Protein AF-A0AAW6CK75-F1 (afdb_monomer_lite)

Organism: Flavonifractor plautii (NCBI:txid292800)

Secondary structure (DSSP, 8-state):
-----EEETTEEE--GGGGSTTGGG-GGG-SSHHHHHHHHHHTIIIIISS-B-S-TT-SHHHHHHHHHHHHHHHHH-HHHHIIIIIHHHHHHHHHHHH-HHHH-HHHHHTS-HHHHHHHHHHHHHHIIIIIHHHHHHHHHHHHTSHHHHHHHHHHHHTPPPPTT---B-HHHHHHHHT--TGGG---

Sequence (187 aa):
MAGGGYAGDGASLLDEADFTAHNLGDADKGGGAAEVMIHELVHQWWGLGNMFDTADPWSAEGLTCYTTYRIAKELYGEDYAREHYVNQWRAEVEDYYLNFYVRRPEYLEALPEAERLAISNSLSGMRRYSEMPLKILKAEELVGGEAAMDELLHGLFNRELDPMYPYLTYQEFLDACGLTEEDLTLD

Structure (mmCIF, N/CA/C/O backbone):
data_AF-A0AAW6CK75-F1
#
_entry.id   AF-A0AAW6CK75-F1
#
loop_
_atom_site.group_PDB
_atom_site.id
_atom_site.type_symbol
_atom_site.label_atom_id
_atom_site.label_alt_id
_atom_site.label_comp_id
_atom_site.label_asym_id
_atom_site.label_entity_id
_atom_site.label_seq_id
_atom_site.pdbx_PDB_ins_code
_atom_site.Cartn_x
_atom_site.Cartn_y
_atom_site.Cartn_z
_atom_site.occupancy
_atom_site.B_iso_or_equiv
_atom_site.auth_seq_id
_atom_site.auth_comp_id
_atom_site.auth_asym_id
_atom_site.auth_atom_id
_atom_site.pdbx_PDB_model_num
ATOM 1 N N . MET A 1 1 ? 1.176 13.073 16.396 1.00 31.06 1 MET A N 1
ATOM 2 C CA . MET A 1 1 ? 1.466 12.291 15.182 1.00 31.06 1 MET A CA 1
ATOM 3 C C . MET A 1 1 ? 2.952 12.446 14.937 1.00 31.06 1 MET A C 1
ATOM 5 O O . MET A 1 1 ? 3.386 13.578 14.773 1.00 31.06 1 MET A O 1
ATOM 9 N N . ALA A 1 2 ? 3.722 11.372 15.093 1.00 32.53 2 ALA A N 1
ATOM 10 C CA . ALA A 1 2 ? 5.144 11.357 14.766 1.00 32.53 2 ALA A CA 1
ATOM 11 C C . ALA A 1 2 ? 5.237 10.996 13.279 1.00 32.53 2 ALA A C 1
ATOM 13 O O . ALA A 1 2 ? 4.816 9.907 12.906 1.00 32.53 2 ALA A O 1
ATOM 14 N N . GLY A 1 3 ? 5.629 11.954 12.438 1.00 41.12 3 GLY A N 1
ATOM 15 C CA . GLY A 1 3 ? 5.928 11.697 11.029 1.00 41.12 3 GLY A CA 1
ATOM 16 C C . GLY A 1 3 ? 7.374 11.226 10.929 1.00 41.12 3 GLY A C 1
ATOM 17 O O . GLY A 1 3 ? 8.251 11.931 11.421 1.00 41.12 3 GLY A O 1
ATOM 18 N N . GLY A 1 4 ? 7.589 10.040 10.359 1.00 42.16 4 GLY A N 1
ATOM 19 C CA . GLY A 1 4 ? 8.876 9.336 10.279 1.00 42.16 4 GLY A CA 1
ATOM 20 C C . GLY A 1 4 ? 9.829 9.874 9.212 1.00 42.16 4 GLY A C 1
ATOM 21 O O . GLY A 1 4 ? 10.276 9.146 8.339 1.00 42.16 4 GLY A O 1
ATOM 22 N N . GLY A 1 5 ? 10.079 11.184 9.223 1.00 45.16 5 GLY A N 1
ATOM 23 C CA . GLY A 1 5 ? 11.058 11.811 8.334 1.00 45.16 5 GLY A CA 1
ATOM 24 C C . GLY A 1 5 ? 10.507 12.891 7.399 1.00 45.16 5 GLY A C 1
ATOM 25 O O . GLY A 1 5 ? 9.311 13.009 7.131 1.00 45.16 5 GLY A O 1
ATOM 26 N N . TYR A 1 6 ? 11.424 13.738 6.930 1.00 45.06 6 TYR A N 1
ATOM 27 C CA . TYR A 1 6 ? 11.190 14.872 6.030 1.00 45.06 6 TYR A CA 1
ATOM 28 C C . TYR A 1 6 ? 12.312 14.899 4.988 1.00 45.06 6 TYR A C 1
ATOM 30 O O . TYR A 1 6 ? 13.459 14.619 5.312 1.00 45.06 6 TYR A O 1
ATOM 38 N N . ALA A 1 7 ? 12.043 15.274 3.742 1.00 41.12 7 ALA A N 1
ATOM 39 C CA . ALA A 1 7 ? 13.107 15.491 2.761 1.00 41.12 7 ALA A CA 1
ATOM 40 C C . ALA A 1 7 ? 13.006 16.882 2.153 1.00 41.12 7 ALA A C 1
ATOM 42 O O . ALA A 1 7 ? 11.920 17.381 1.866 1.00 41.12 7 ALA A O 1
ATOM 43 N N . GLY A 1 8 ? 14.166 17.500 1.958 1.00 46.78 8 GLY A N 1
ATOM 44 C CA . GLY A 1 8 ? 14.339 18.737 1.203 1.00 46.78 8 GLY A CA 1
ATOM 45 C C . GLY A 1 8 ? 15.601 18.645 0.349 1.00 46.78 8 GLY A C 1
ATOM 46 O O . GLY A 1 8 ? 16.497 17.877 0.687 1.00 46.78 8 GLY A O 1
ATOM 47 N N . ASP A 1 9 ? 15.645 19.392 -0.760 1.00 40.44 9 ASP A N 1
ATOM 48 C CA . ASP A 1 9 ? 16.779 19.598 -1.684 1.00 40.44 9 ASP A CA 1
ATOM 49 C C . ASP A 1 9 ? 17.876 18.510 -1.675 1.00 40.44 9 ASP A C 1
ATOM 51 O O . ASP A 1 9 ? 19.048 18.770 -1.394 1.00 40.44 9 ASP A O 1
ATOM 55 N N . GLY A 1 10 ? 17.500 17.271 -2.010 1.00 40.12 10 GLY A N 1
ATOM 56 C CA . GLY A 1 10 ? 18.449 16.169 -2.204 1.00 40.12 10 GLY A CA 1
ATOM 57 C C . GLY A 1 10 ? 19.001 15.524 -0.926 1.00 40.12 10 GLY A C 1
ATOM 58 O O . GLY A 1 10 ? 20.005 14.816 -1.003 1.00 40.12 10 GLY A O 1
ATOM 59 N N . ALA A 1 11 ? 18.367 15.736 0.229 1.00 38.66 11 ALA A N 1
ATOM 60 C CA . ALA A 1 11 ? 18.687 15.059 1.480 1.00 38.66 11 ALA A CA 1
ATOM 61 C C . ALA A 1 11 ? 17.442 14.393 2.082 1.00 38.66 11 ALA A C 1
ATOM 63 O O . ALA A 1 11 ? 16.447 15.057 2.379 1.00 38.66 11 ALA A O 1
ATOM 64 N N . SER A 1 12 ? 17.528 13.084 2.311 1.00 43.88 12 SER A N 1
ATOM 65 C CA . SER A 1 12 ? 16.578 12.354 3.148 1.00 43.88 12 SER A CA 1
ATOM 66 C C . SER A 1 12 ? 16.919 12.633 4.609 1.00 43.88 12 SER A C 1
ATOM 68 O O . SER A 1 12 ? 18.006 12.273 5.066 1.00 43.88 12 SER A O 1
ATOM 70 N N . LEU A 1 13 ? 16.025 13.298 5.342 1.00 45.38 13 LEU A N 1
ATOM 71 C CA . LEU A 1 13 ? 16.108 13.335 6.797 1.00 45.38 13 LEU A CA 1
ATOM 72 C C . LEU A 1 13 ? 15.262 12.176 7.308 1.00 45.38 13 LEU A C 1
ATOM 74 O O . LEU A 1 13 ? 14.035 12.243 7.314 1.00 45.38 13 LEU A O 1
ATOM 78 N N . LEU A 1 14 ? 15.956 11.114 7.695 1.00 52.53 14 LEU A N 1
ATOM 79 C CA . LEU A 1 14 ? 15.409 10.083 8.565 1.00 52.53 14 LEU A CA 1
ATOM 80 C C . LEU A 1 14 ? 15.347 10.690 9.970 1.00 52.53 14 LEU A C 1
ATOM 82 O O . LEU A 1 14 ? 16.337 11.272 10.432 1.00 52.53 14 LEU A O 1
ATOM 86 N N . ASP A 1 15 ? 14.189 10.624 10.616 1.00 52.50 15 ASP A N 1
ATOM 87 C CA . ASP A 1 15 ? 14.054 11.056 12.002 1.00 52.50 15 ASP A CA 1
ATOM 88 C C . ASP A 1 15 ? 14.803 10.051 12.900 1.00 52.50 15 ASP A C 1
ATOM 90 O O . ASP A 1 15 ? 14.829 8.848 12.646 1.00 52.50 15 ASP A O 1
ATOM 94 N N . GLU A 1 16 ? 15.407 10.519 13.994 1.00 51.00 16 GLU A N 1
ATOM 95 C CA . GLU A 1 16 ? 15.906 9.626 15.048 1.00 51.00 16 GLU A CA 1
ATOM 96 C C . GLU A 1 16 ? 14.777 8.709 15.563 1.00 51.00 16 GLU A C 1
ATOM 98 O O . GLU A 1 16 ? 15.034 7.572 15.966 1.00 51.00 16 GLU A O 1
ATOM 103 N N . ALA A 1 17 ? 13.519 9.165 15.475 1.00 52.00 17 ALA A N 1
ATOM 104 C CA . ALA A 1 17 ? 12.330 8.360 15.732 1.00 52.00 17 ALA A CA 1
ATOM 105 C C . ALA A 1 17 ? 12.270 7.072 14.881 1.00 52.00 17 ALA A C 1
ATOM 107 O O . ALA A 1 17 ? 11.858 6.030 15.399 1.00 52.00 17 ALA A O 1
ATOM 108 N N . ASP A 1 18 ? 12.737 7.092 13.630 1.00 50.91 18 ASP A N 1
ATOM 109 C CA . ASP A 1 18 ? 12.740 5.938 12.710 1.00 50.91 18 ASP A CA 1
ATOM 110 C C . ASP A 1 18 ? 13.751 4.864 13.131 1.00 50.91 18 ASP A C 1
ATOM 112 O O . ASP A 1 18 ? 13.565 3.678 12.871 1.00 50.91 18 ASP A O 1
ATOM 116 N N . PHE A 1 19 ? 14.775 5.259 13.892 1.00 57.06 19 PHE A N 1
ATOM 117 C CA . PHE A 1 19 ? 15.775 4.367 14.484 1.00 57.06 19 PHE A CA 1
ATOM 118 C C . PHE A 1 19 ? 15.453 3.958 15.924 1.00 57.06 19 PHE A C 1
ATOM 120 O O . PHE A 1 19 ? 16.289 3.364 16.616 1.00 57.06 19 PHE A O 1
ATOM 127 N N . THR A 1 20 ? 14.250 4.260 16.416 1.00 56.28 20 THR A N 1
ATOM 128 C CA . THR A 1 20 ? 13.826 3.752 17.720 1.00 56.28 20 THR A CA 1
ATOM 129 C C . THR A 1 20 ? 13.685 2.236 17.668 1.00 56.28 20 THR A C 1
ATOM 131 O O . THR A 1 20 ? 13.273 1.659 16.665 1.00 56.28 20 THR A O 1
ATOM 134 N N . ALA A 1 21 ? 13.959 1.567 18.790 1.00 54.94 21 ALA A N 1
ATOM 135 C CA . ALA A 1 21 ? 13.732 0.126 18.908 1.00 54.94 21 ALA A CA 1
ATOM 136 C C . ALA A 1 21 ? 12.272 -0.281 18.615 1.00 54.94 21 ALA A C 1
ATOM 138 O O . ALA A 1 21 ? 12.021 -1.442 18.316 1.00 54.94 21 ALA A O 1
ATOM 139 N N . HIS A 1 22 ? 11.326 0.664 18.712 1.00 56.12 22 HIS A N 1
ATOM 140 C CA . HIS A 1 22 ? 9.932 0.453 18.343 1.00 56.12 22 HIS A CA 1
ATOM 141 C C . HIS A 1 22 ? 9.750 0.360 16.825 1.00 56.12 22 HIS A C 1
ATOM 143 O O . HIS A 1 22 ? 9.206 -0.637 16.371 1.00 56.12 22 HIS A O 1
ATOM 149 N N . ASN A 1 23 ? 10.246 1.344 16.066 1.00 56.72 23 ASN A N 1
ATOM 150 C CA . ASN A 1 23 ? 10.137 1.348 14.605 1.00 56.72 23 ASN A CA 1
ATOM 151 C C . ASN A 1 23 ? 10.998 0.252 13.963 1.00 56.72 23 ASN A C 1
ATOM 153 O O . ASN A 1 23 ? 10.527 -0.447 13.080 1.00 56.72 23 ASN A O 1
ATOM 157 N N . LEU A 1 24 ? 12.218 0.007 14.457 1.00 59.41 24 LEU A N 1
ATOM 158 C CA . LEU A 1 24 ? 13.093 -1.061 13.941 1.00 59.41 24 LEU A CA 1
ATOM 159 C C . LEU A 1 24 ? 12.581 -2.490 14.209 1.00 59.41 24 LEU A C 1
ATOM 161 O O . LEU A 1 24 ? 13.152 -3.448 13.686 1.00 59.41 24 LEU A O 1
ATOM 165 N N . GLY A 1 25 ? 11.570 -2.637 15.068 1.00 58.09 25 GLY A N 1
ATOM 166 C CA . GLY A 1 25 ? 10.899 -3.902 15.365 1.00 58.09 25 GLY A CA 1
ATOM 167 C C . GLY A 1 25 ? 9.473 -3.982 14.820 1.00 58.09 25 GLY A C 1
ATOM 168 O O . GLY A 1 25 ? 8.763 -4.917 15.188 1.00 58.09 25 GLY A O 1
ATOM 169 N N . ASP A 1 26 ? 9.043 -3.006 14.017 1.00 64.25 26 ASP A N 1
ATOM 170 C CA . ASP A 1 26 ? 7.705 -2.962 13.437 1.00 64.25 26 ASP A CA 1
ATOM 171 C C . ASP A 1 26 ? 7.627 -3.879 12.209 1.00 64.25 26 ASP A C 1
ATOM 173 O O . ASP A 1 26 ? 8.142 -3.552 11.138 1.00 64.25 26 ASP A O 1
ATOM 177 N N . ALA A 1 27 ? 7.007 -5.048 12.388 1.00 63.00 27 ALA A N 1
ATOM 178 C CA . ALA A 1 27 ? 6.849 -6.042 11.330 1.00 63.00 27 ALA A CA 1
ATOM 179 C C . ALA A 1 27 ? 5.943 -5.548 10.191 1.00 63.00 27 ALA A C 1
ATOM 181 O O . ALA A 1 27 ? 6.066 -6.036 9.070 1.00 63.00 27 ALA A O 1
ATOM 182 N N . ASP A 1 28 ? 5.087 -4.553 10.444 1.00 58.81 28 ASP A N 1
ATOM 183 C CA . ASP A 1 28 ? 4.180 -3.991 9.438 1.00 58.81 28 ASP A CA 1
ATOM 184 C C . ASP A 1 28 ? 4.959 -3.170 8.385 1.00 58.81 28 ASP A C 1
ATOM 186 O O . ASP A 1 28 ? 4.482 -2.938 7.273 1.00 58.81 28 ASP A O 1
ATOM 190 N N . LYS A 1 29 ? 6.197 -2.764 8.716 1.00 58.09 29 LYS A N 1
ATOM 191 C CA . LYS A 1 29 ? 7.125 -2.013 7.853 1.00 58.09 29 LYS A CA 1
ATOM 192 C C . LYS A 1 29 ? 8.238 -2.876 7.233 1.00 58.09 29 LYS A C 1
ATOM 194 O O . LYS A 1 29 ? 9.019 -2.376 6.422 1.00 58.09 29 LYS A O 1
ATOM 199 N N . GLY A 1 30 ? 8.334 -4.159 7.594 1.00 58.47 30 GLY A N 1
ATOM 200 C CA . GLY A 1 30 ? 9.299 -5.119 7.045 1.00 58.47 30 GLY A CA 1
ATOM 201 C C . GLY A 1 30 ? 9.765 -6.189 8.040 1.00 58.47 30 GLY A C 1
ATOM 202 O O . GLY A 1 30 ? 9.599 -6.051 9.248 1.00 58.47 30 GLY A O 1
ATOM 203 N N . GLY A 1 31 ? 10.397 -7.258 7.538 1.00 60.84 31 GLY A N 1
ATOM 204 C CA . GLY A 1 31 ? 10.834 -8.419 8.333 1.00 60.84 31 GLY A CA 1
ATOM 205 C C . GLY A 1 31 ? 11.910 -8.136 9.401 1.00 60.84 31 GLY A C 1
ATOM 206 O O . GLY A 1 31 ? 12.143 -8.970 10.284 1.00 60.84 31 GLY A O 1
ATOM 207 N N . GLY A 1 32 ? 12.545 -6.959 9.368 1.00 69.25 32 GLY A N 1
ATOM 208 C CA . GLY A 1 32 ? 13.487 -6.468 10.369 1.00 69.25 32 GLY A CA 1
ATOM 209 C C . GLY A 1 32 ? 13.998 -5.043 10.112 1.00 69.25 32 GLY A C 1
ATOM 210 O O . GLY A 1 32 ? 13.685 -4.402 9.114 1.00 69.25 32 GLY A O 1
ATOM 211 N N . ALA A 1 33 ? 14.860 -4.553 11.009 1.00 72.75 33 ALA A N 1
ATOM 212 C CA . ALA A 1 33 ? 15.393 -3.181 11.032 1.00 72.75 33 ALA A CA 1
ATOM 213 C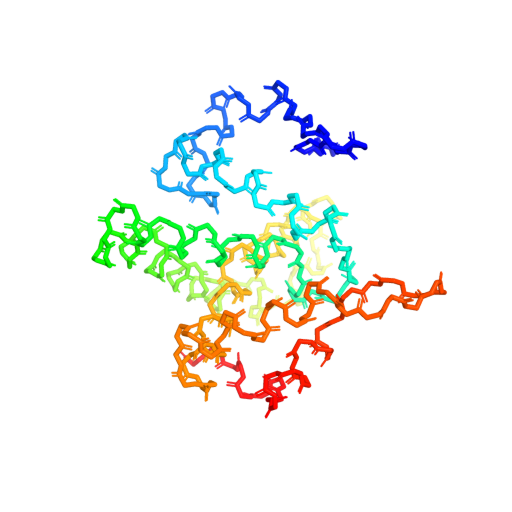 C . ALA A 1 33 ? 15.933 -2.644 9.686 1.00 72.75 33 ALA A C 1
ATOM 215 O O . ALA A 1 33 ? 15.824 -1.452 9.403 1.00 72.75 33 ALA A O 1
ATOM 216 N N . ALA A 1 34 ? 16.543 -3.506 8.865 1.00 75.38 34 ALA A N 1
ATOM 217 C CA . ALA A 1 34 ? 17.064 -3.120 7.553 1.00 75.38 34 ALA A CA 1
ATOM 218 C C . ALA A 1 34 ? 15.944 -2.846 6.536 1.00 75.38 34 ALA A C 1
ATOM 220 O O . ALA A 1 34 ? 16.069 -1.939 5.720 1.00 75.38 34 ALA A O 1
ATOM 221 N N . GLU A 1 35 ? 14.847 -3.595 6.599 1.00 82.75 35 GLU A N 1
ATOM 222 C CA . GLU A 1 35 ? 13.695 -3.423 5.715 1.00 82.75 35 GLU A CA 1
ATOM 223 C C . GLU A 1 35 ? 12.850 -2.219 6.117 1.00 82.75 35 GLU A C 1
ATOM 225 O O . GLU A 1 35 ? 12.403 -1.488 5.241 1.00 82.75 35 GLU A O 1
ATOM 230 N N . VAL A 1 36 ? 12.752 -1.927 7.418 1.00 80.31 36 VAL A N 1
ATOM 231 C CA . VAL A 1 36 ? 12.176 -0.662 7.899 1.00 80.31 36 VAL A CA 1
ATOM 232 C C . VAL A 1 36 ? 12.957 0.526 7.334 1.00 80.31 36 VAL A C 1
ATOM 234 O O . VAL A 1 36 ? 12.370 1.467 6.815 1.00 80.31 36 VAL A O 1
ATOM 237 N N . MET A 1 37 ? 14.294 0.470 7.336 1.00 81.50 37 MET A N 1
ATOM 238 C CA . MET A 1 37 ? 15.109 1.515 6.704 1.00 81.50 37 MET A CA 1
ATOM 239 C C . MET A 1 37 ? 14.850 1.628 5.192 1.00 81.50 37 MET A C 1
ATOM 241 O O . MET A 1 37 ? 14.845 2.737 4.658 1.00 81.50 37 MET A O 1
ATOM 245 N N . ILE A 1 38 ? 14.651 0.504 4.495 1.00 87.38 38 ILE A N 1
ATOM 246 C CA . ILE A 1 38 ? 14.292 0.508 3.069 1.00 87.38 38 ILE A CA 1
ATOM 247 C C . ILE A 1 38 ? 12.929 1.178 2.871 1.00 87.38 38 ILE A C 1
ATOM 249 O O . ILE A 1 38 ? 12.820 2.030 1.994 1.00 87.38 38 ILE A O 1
ATOM 253 N N . HIS A 1 39 ? 11.933 0.862 3.699 1.00 90.38 39 HIS A N 1
ATOM 254 C CA . HIS A 1 39 ? 10.604 1.479 3.666 1.00 90.38 39 HIS A CA 1
ATOM 255 C C . HIS A 1 39 ? 10.683 3.001 3.783 1.00 90.38 39 HIS A C 1
ATOM 257 O O . HIS A 1 39 ? 10.222 3.722 2.898 1.00 90.38 39 HIS A O 1
ATOM 263 N N . GLU A 1 40 ? 11.382 3.507 4.799 1.00 85.12 40 GLU A N 1
ATOM 264 C CA . GLU A 1 40 ? 11.524 4.956 4.984 1.00 85.12 40 GLU A CA 1
ATOM 265 C C . GLU A 1 40 ? 12.334 5.624 3.849 1.00 85.12 40 GLU A C 1
ATOM 267 O O . GLU A 1 40 ? 12.082 6.772 3.468 1.00 85.12 40 GLU A O 1
ATOM 272 N N . LEU A 1 41 ? 13.277 4.904 3.227 1.00 87.12 41 LEU A N 1
ATOM 273 C CA . LEU A 1 41 ? 13.989 5.386 2.038 1.00 87.12 41 LEU A CA 1
ATOM 274 C C . LEU A 1 41 ? 13.091 5.418 0.792 1.00 87.12 41 LEU A C 1
ATOM 276 O O . LEU A 1 41 ? 13.189 6.333 -0.025 1.00 87.12 41 LEU A O 1
ATOM 280 N N . VAL A 1 42 ? 12.206 4.442 0.624 1.00 92.31 42 VAL A N 1
ATOM 281 C CA . VAL A 1 42 ? 11.270 4.383 -0.504 1.00 92.31 42 VAL A CA 1
ATOM 282 C C . VAL A 1 42 ? 10.271 5.543 -0.456 1.00 92.31 42 VAL A C 1
ATOM 284 O O . VAL A 1 42 ? 9.879 6.047 -1.513 1.00 92.31 42 VAL A O 1
ATOM 287 N N . HIS A 1 43 ? 9.949 6.068 0.731 1.00 88.62 43 HIS A N 1
ATOM 288 C CA . HIS A 1 43 ? 9.110 7.264 0.859 1.00 88.62 43 HIS A CA 1
ATOM 289 C C . HIS A 1 43 ? 9.656 8.513 0.146 1.00 88.62 43 HIS A C 1
ATOM 291 O O . HIS A 1 43 ? 8.905 9.444 -0.164 1.00 88.62 43 HIS A O 1
ATOM 297 N N . GLN A 1 44 ? 10.953 8.535 -0.183 1.00 84.69 44 GLN A N 1
ATOM 298 C CA . GLN A 1 44 ? 11.536 9.586 -1.019 1.00 84.69 44 GLN A CA 1
ATOM 299 C C . GLN A 1 44 ? 10.917 9.617 -2.423 1.00 84.69 44 GLN A C 1
ATOM 301 O O . GLN A 1 44 ? 10.785 10.692 -3.005 1.00 84.69 44 GLN A O 1
ATOM 306 N N . TRP A 1 45 ? 10.488 8.46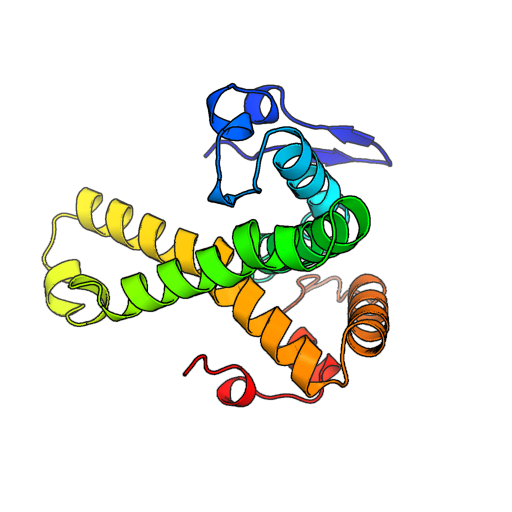6 -2.946 1.00 88.75 45 TRP A N 1
ATOM 307 C CA . TRP A 1 45 ? 9.743 8.370 -4.200 1.00 88.75 45 TRP A CA 1
ATOM 308 C C . TRP A 1 45 ? 8.236 8.470 -3.961 1.00 88.75 45 TRP A C 1
ATOM 310 O O . TRP A 1 45 ? 7.575 9.303 -4.582 1.00 88.75 45 TRP A O 1
ATOM 320 N N . TRP A 1 46 ? 7.704 7.672 -3.032 1.00 92.31 46 TRP A N 1
ATOM 321 C CA . TRP A 1 46 ? 6.270 7.594 -2.739 1.00 92.31 46 TRP A CA 1
ATOM 322 C C . TRP A 1 46 ? 5.937 8.284 -1.416 1.00 92.31 46 TRP A C 1
ATOM 324 O O . TRP A 1 46 ? 6.142 7.748 -0.332 1.00 92.31 46 TRP A O 1
ATOM 334 N N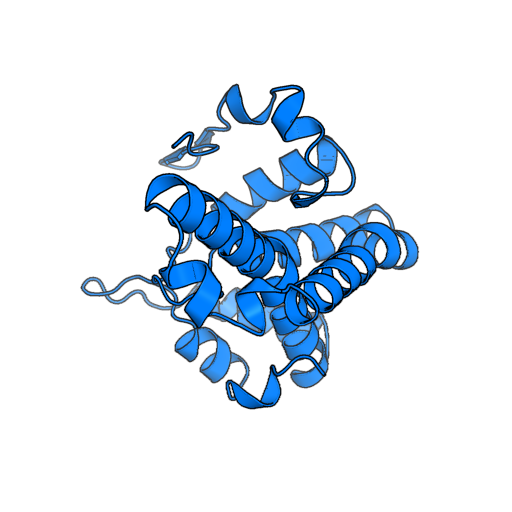 . GLY A 1 47 ? 5.415 9.501 -1.496 1.00 85.00 47 GLY A N 1
ATOM 335 C CA . GLY A 1 47 ? 5.194 10.375 -0.351 1.00 85.00 47 GLY A CA 1
ATOM 336 C C . GLY A 1 47 ? 5.810 11.737 -0.614 1.00 85.00 47 GLY A C 1
ATOM 337 O O . GLY A 1 47 ? 5.077 12.701 -0.760 1.00 85.00 47 GLY A O 1
ATOM 338 N N . LEU A 1 48 ? 7.139 11.822 -0.725 1.00 80.12 48 LEU A N 1
ATOM 339 C CA . LEU A 1 48 ? 7.841 13.106 -0.875 1.00 80.12 48 LEU A CA 1
ATOM 340 C C . LEU A 1 48 ? 8.065 13.497 -2.337 1.00 80.12 48 LEU A C 1
ATOM 342 O O . LEU A 1 48 ? 7.792 14.633 -2.720 1.00 80.12 48 LEU A O 1
ATOM 346 N N . GLY A 1 49 ? 8.535 12.556 -3.160 1.00 77.50 49 GLY A N 1
ATOM 347 C CA . GLY A 1 49 ? 8.637 12.737 -4.609 1.00 77.50 49 GLY A CA 1
ATOM 348 C C . GLY A 1 49 ? 7.269 12.745 -5.290 1.00 77.50 49 GLY A C 1
ATOM 349 O O . GLY A 1 49 ? 7.098 13.381 -6.328 1.00 77.50 49 GLY A O 1
ATOM 350 N N . ASN A 1 50 ? 6.284 12.084 -4.675 1.00 85.00 50 ASN A N 1
ATOM 351 C CA . ASN A 1 50 ? 4.896 12.106 -5.098 1.00 85.00 50 ASN A CA 1
ATOM 352 C C . ASN A 1 50 ? 3.926 12.061 -3.927 1.00 85.00 50 ASN A C 1
ATOM 354 O O . ASN A 1 50 ? 3.866 11.066 -3.211 1.00 85.00 50 ASN A O 1
ATOM 358 N N . MET A 1 51 ? 3.141 13.124 -3.770 1.00 88.19 51 MET A N 1
ATOM 359 C CA . MET A 1 51 ? 2.094 13.199 -2.755 1.00 88.19 51 MET A CA 1
ATOM 360 C C . MET A 1 51 ? 0.868 12.395 -3.203 1.00 88.19 51 MET A C 1
ATOM 362 O O . MET A 1 51 ? 0.607 12.291 -4.396 1.00 88.19 51 MET A O 1
ATOM 366 N N . PHE A 1 52 ? 0.086 11.879 -2.257 1.00 91.81 52 PHE A N 1
ATOM 367 C CA . PHE A 1 52 ? -1.104 11.057 -2.515 1.00 91.81 52 PHE A CA 1
ATOM 368 C C . PHE A 1 52 ? -2.365 11.772 -2.039 1.00 91.81 52 PHE A C 1
ATOM 370 O O . PHE A 1 52 ? -2.308 12.576 -1.103 1.00 91.81 52 PHE A O 1
ATOM 377 N N . ASP A 1 53 ? -3.496 11.486 -2.679 1.00 88.00 53 ASP A N 1
ATOM 378 C CA . ASP A 1 53 ? -4.792 11.971 -2.214 1.00 88.00 53 ASP A CA 1
ATOM 379 C C . ASP A 1 53 ? -5.270 11.183 -0.976 1.00 88.00 53 ASP A C 1
ATOM 381 O O . ASP A 1 53 ? -4.585 10.305 -0.452 1.00 88.00 53 ASP A O 1
ATOM 385 N N . THR A 1 54 ? -6.434 11.542 -0.430 1.00 78.31 54 THR A N 1
ATOM 386 C CA . THR A 1 54 ? -6.933 10.959 0.828 1.00 78.31 54 THR A CA 1
ATOM 387 C C . THR A 1 54 ? -7.890 9.780 0.615 1.00 78.31 54 THR A C 1
ATOM 389 O O . THR A 1 54 ? -8.775 9.563 1.447 1.00 78.31 54 THR A O 1
ATOM 392 N N . ALA A 1 55 ? -7.783 9.054 -0.500 1.00 81.06 55 ALA A N 1
ATOM 393 C CA . ALA A 1 55 ? -8.682 7.950 -0.829 1.00 81.06 55 ALA A CA 1
ATOM 394 C C . ALA A 1 55 ? -8.271 6.645 -0.118 1.00 81.06 55 ALA A C 1
ATOM 396 O O . ALA A 1 55 ? -7.451 5.897 -0.617 1.00 81.06 55 ALA A O 1
ATOM 397 N N . ASP A 1 56 ? -8.847 6.319 1.043 1.00 83.25 56 ASP A N 1
ATOM 398 C CA . ASP A 1 56 ? -8.496 5.081 1.766 1.00 83.25 56 ASP A CA 1
ATOM 399 C C . ASP A 1 56 ? -8.959 3.808 1.008 1.00 83.25 56 ASP A C 1
ATOM 401 O O . ASP A 1 56 ? -10.158 3.673 0.738 1.00 83.25 56 ASP A O 1
ATOM 405 N N . PRO A 1 57 ? -8.075 2.835 0.699 1.00 91.75 57 PRO A N 1
ATOM 406 C CA . PRO A 1 57 ? -6.746 2.637 1.287 1.00 91.75 57 PRO A CA 1
ATOM 407 C C . PRO A 1 57 ? -5.553 3.096 0.427 1.00 91.75 57 PRO A C 1
ATOM 409 O O . PRO A 1 57 ? -4.403 2.902 0.833 1.00 91.75 57 PRO A O 1
ATOM 412 N N . TRP A 1 58 ? -5.804 3.710 -0.733 1.00 96.06 58 TRP A N 1
ATOM 413 C CA . TRP A 1 58 ? -4.767 4.309 -1.570 1.00 96.06 58 TRP A CA 1
ATOM 414 C C . TRP A 1 58 ? -3.966 5.346 -0.783 1.00 96.06 58 TRP A C 1
ATOM 416 O O . TRP A 1 58 ? -4.500 6.264 -0.160 1.00 96.06 58 TRP A O 1
ATOM 426 N N . SER A 1 59 ? -2.656 5.137 -0.735 1.00 94.56 59 SER A N 1
ATOM 427 C CA . SER A 1 59 ? -1.758 5.912 0.110 1.00 94.56 59 SER A CA 1
ATOM 428 C C . SER A 1 59 ? -0.305 5.687 -0.289 1.00 94.56 59 SER A C 1
ATOM 430 O O . SER A 1 59 ? 0.031 4.679 -0.915 1.00 94.56 59 SER A O 1
ATOM 432 N N . ALA A 1 60 ? 0.560 6.609 0.140 1.00 93.69 60 ALA A N 1
ATOM 433 C CA . ALA A 1 60 ? 2.005 6.450 0.029 1.00 93.69 60 ALA A CA 1
ATOM 434 C C . ALA A 1 60 ? 2.479 5.147 0.689 1.00 93.69 60 ALA A C 1
ATOM 436 O O . ALA A 1 60 ? 3.270 4.431 0.095 1.00 93.69 60 ALA A O 1
ATOM 437 N N . GLU A 1 61 ? 1.934 4.799 1.859 1.00 93.75 61 GLU A N 1
ATOM 438 C CA . GLU A 1 61 ? 2.261 3.554 2.569 1.00 93.75 61 GLU A CA 1
ATOM 439 C C . GLU A 1 61 ? 2.008 2.317 1.712 1.00 93.75 61 GLU A C 1
ATOM 441 O O . GLU A 1 61 ? 2.871 1.454 1.635 1.00 93.75 61 GLU A O 1
ATOM 446 N N . GLY A 1 62 ? 0.884 2.258 0.991 1.00 96.12 62 GLY A N 1
ATOM 447 C CA . GLY A 1 62 ? 0.579 1.109 0.140 1.00 96.12 62 GLY A CA 1
ATOM 448 C C . GLY A 1 62 ? 1.631 0.869 -0.945 1.00 96.12 62 GLY A C 1
ATOM 449 O O . GLY A 1 62 ? 2.099 -0.259 -1.119 1.00 96.12 62 GLY A O 1
ATOM 450 N N . LEU A 1 63 ? 2.048 1.929 -1.649 1.00 96.06 63 LEU A N 1
ATOM 451 C CA . LEU A 1 63 ? 3.108 1.827 -2.660 1.00 96.06 63 LEU A CA 1
ATOM 452 C C . LEU A 1 63 ? 4.498 1.644 -2.044 1.00 96.06 63 LEU A C 1
ATOM 454 O O . LEU A 1 63 ? 5.327 0.939 -2.627 1.00 96.06 63 LEU A O 1
ATOM 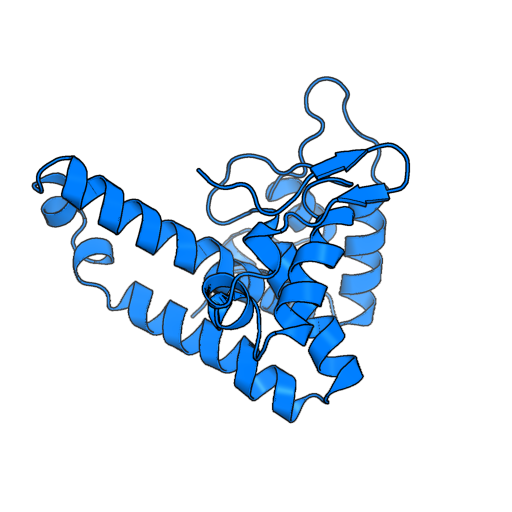458 N N . THR A 1 64 ? 4.751 2.227 -0.873 1.00 95.44 64 THR A N 1
ATOM 459 C CA . THR A 1 64 ? 6.000 2.029 -0.142 1.00 95.44 64 THR A CA 1
ATOM 460 C C . THR A 1 64 ? 6.136 0.579 0.314 1.00 95.44 64 THR A C 1
ATOM 462 O O . THR A 1 64 ? 7.126 -0.047 -0.042 1.00 95.44 64 THR A O 1
ATOM 465 N N . CYS A 1 65 ? 5.129 -0.009 0.967 1.00 96.56 65 CYS A N 1
ATOM 466 C CA . CYS A 1 65 ? 5.102 -1.422 1.358 1.00 96.56 65 CYS A CA 1
ATOM 467 C C . CYS A 1 65 ? 5.346 -2.350 0.163 1.00 96.56 65 CYS A C 1
ATOM 469 O O . CYS A 1 65 ? 6.190 -3.244 0.230 1.00 96.56 65 CYS A O 1
ATOM 471 N N . TYR A 1 66 ? 4.647 -2.117 -0.953 1.00 98.31 66 TYR A N 1
ATOM 472 C CA . TYR A 1 66 ? 4.831 -2.899 -2.176 1.00 98.31 66 TYR A CA 1
ATOM 473 C C . TYR A 1 66 ? 6.255 -2.762 -2.747 1.00 98.31 66 TYR A C 1
ATOM 475 O O . TYR A 1 66 ? 6.885 -3.756 -3.111 1.00 98.31 66 TYR A O 1
ATOM 483 N N . THR A 1 67 ? 6.805 -1.548 -2.792 1.00 97.69 67 THR A N 1
ATOM 484 C CA . THR A 1 67 ? 8.161 -1.316 -3.316 1.00 97.69 67 THR A CA 1
ATOM 485 C C . THR A 1 67 ? 9.226 -1.904 -2.381 1.00 97.69 67 THR A C 1
ATOM 487 O O . THR A 1 67 ? 10.179 -2.522 -2.855 1.00 97.69 67 THR A O 1
ATOM 490 N N . THR A 1 68 ? 9.050 -1.794 -1.060 1.00 96.12 68 THR A N 1
ATOM 491 C CA . THR A 1 68 ? 9.896 -2.449 -0.049 1.00 96.12 68 THR A CA 1
ATOM 492 C C . THR A 1 68 ? 9.884 -3.960 -0.242 1.00 96.12 68 THR A C 1
ATOM 494 O O . THR A 1 68 ? 10.950 -4.568 -0.281 1.00 96.12 68 THR A O 1
ATOM 497 N N . TYR A 1 69 ? 8.710 -4.561 -0.462 1.00 97.19 69 TYR A N 1
ATOM 498 C CA . TYR A 1 69 ? 8.581 -5.975 -0.820 1.00 97.19 69 TYR A CA 1
ATOM 499 C C . TYR A 1 69 ? 9.382 -6.333 -2.079 1.00 97.19 69 TYR A C 1
ATOM 501 O O . TYR A 1 69 ? 10.120 -7.318 -2.064 1.00 97.19 69 TYR A O 1
ATOM 509 N N . ARG A 1 70 ? 9.293 -5.541 -3.159 1.00 97.94 70 ARG A N 1
ATOM 510 C CA . ARG A 1 70 ? 10.053 -5.796 -4.398 1.00 97.94 70 ARG A CA 1
ATOM 511 C C . ARG A 1 70 ? 11.565 -5.710 -4.175 1.00 97.94 70 ARG A C 1
ATOM 513 O O . ARG A 1 70 ? 12.303 -6.545 -4.695 1.00 97.94 70 ARG A O 1
ATOM 520 N N . ILE A 1 71 ? 12.028 -4.774 -3.346 1.00 96.25 71 ILE A N 1
ATOM 521 C CA . ILE A 1 71 ? 13.444 -4.669 -2.960 1.00 96.25 71 ILE A CA 1
ATOM 522 C C . ILE A 1 71 ? 13.863 -5.860 -2.086 1.00 96.25 71 ILE A C 1
ATOM 524 O O . ILE A 1 71 ? 14.900 -6.471 -2.339 1.00 96.25 71 ILE A O 1
ATOM 528 N N . ALA A 1 72 ? 13.062 -6.233 -1.086 1.00 94.12 72 ALA A N 1
ATOM 529 C CA . ALA A 1 72 ? 13.326 -7.385 -0.226 1.00 94.12 72 ALA A CA 1
ATOM 530 C C . ALA A 1 72 ? 13.366 -8.692 -1.032 1.00 94.12 72 ALA A C 1
ATOM 532 O O . ALA A 1 72 ? 14.237 -9.531 -0.808 1.00 94.12 72 ALA A O 1
ATOM 533 N N . LYS A 1 73 ? 12.484 -8.842 -2.027 1.00 96.00 73 LYS A N 1
ATOM 534 C CA . LYS A 1 73 ? 12.480 -9.966 -2.971 1.00 96.00 73 LYS A CA 1
ATOM 535 C C . LYS A 1 73 ? 13.784 -10.059 -3.759 1.00 96.00 73 LYS A C 1
ATOM 537 O O . LYS A 1 73 ? 14.327 -11.155 -3.874 1.00 96.00 73 LYS A O 1
ATOM 542 N N . GLU A 1 74 ? 14.305 -8.941 -4.253 1.00 96.06 74 GLU A N 1
ATOM 543 C CA . GLU A 1 74 ? 15.583 -8.908 -4.976 1.00 96.06 74 GLU A CA 1
ATOM 544 C C . GLU A 1 74 ? 16.778 -9.218 -4.054 1.00 96.06 74 GLU A C 1
ATOM 546 O O . GLU A 1 74 ? 17.687 -9.958 -4.427 1.00 96.06 74 GLU A O 1
ATOM 551 N N . LEU A 1 75 ? 16.778 -8.688 -2.825 1.00 95.19 75 LEU A N 1
ATOM 552 C CA . LEU A 1 75 ? 17.888 -8.849 -1.878 1.00 95.19 75 LEU A CA 1
ATOM 553 C C . LEU A 1 75 ? 17.931 -10.228 -1.207 1.00 95.19 75 LEU A C 1
ATOM 555 O O . LEU A 1 75 ? 19.016 -10.773 -0.982 1.00 95.19 75 LEU A O 1
ATOM 559 N N . TYR A 1 76 ? 16.767 -10.770 -0.850 1.00 93.06 76 TYR A N 1
ATOM 560 C CA . TYR A 1 76 ? 16.633 -11.940 0.023 1.00 93.06 76 TYR A CA 1
ATOM 561 C C . TYR A 1 76 ? 15.953 -13.138 -0.655 1.00 93.06 76 TYR A C 1
ATOM 563 O O . TYR A 1 76 ? 15.977 -14.244 -0.114 1.00 93.06 76 TYR A O 1
ATOM 571 N N . GLY A 1 77 ? 15.414 -12.953 -1.861 1.00 95.38 77 GLY A N 1
ATOM 572 C CA . GLY A 1 77 ? 14.787 -13.997 -2.663 1.00 95.38 77 GLY A CA 1
ATOM 573 C C . GLY A 1 77 ? 13.269 -14.085 -2.498 1.00 95.38 77 GLY A C 1
ATOM 574 O O . GLY A 1 77 ? 12.672 -13.598 -1.538 1.00 95.38 77 GLY A O 1
ATOM 575 N N . GLU A 1 78 ? 12.633 -14.751 -3.463 1.00 96.31 78 GLU A N 1
ATOM 576 C CA . GLU A 1 78 ? 11.173 -14.826 -3.569 1.00 96.31 78 GLU A CA 1
ATOM 577 C C . GLU A 1 78 ? 10.502 -15.527 -2.387 1.00 96.31 78 GLU A C 1
ATOM 579 O O . GLU A 1 78 ? 9.480 -15.044 -1.905 1.00 96.31 78 GLU A O 1
ATOM 584 N N . ASP A 1 79 ? 11.059 -16.640 -1.903 1.00 97.12 79 ASP A N 1
ATOM 585 C CA . ASP A 1 79 ? 10.451 -17.382 -0.793 1.00 97.12 79 ASP A CA 1
ATOM 586 C C . ASP A 1 79 ? 10.447 -16.555 0.499 1.00 97.12 79 ASP A C 1
ATOM 588 O O . ASP A 1 79 ? 9.434 -16.527 1.196 1.00 97.12 79 ASP A O 1
ATOM 592 N N . TYR A 1 80 ? 11.529 -15.813 0.761 1.00 95.31 80 TYR A N 1
ATOM 593 C CA . TYR A 1 80 ? 11.620 -14.895 1.896 1.00 95.31 80 TYR A CA 1
ATOM 594 C C . TYR A 1 80 ? 10.577 -13.778 1.787 1.00 95.31 80 TYR A C 1
ATOM 596 O O . TYR A 1 80 ? 9.773 -13.581 2.696 1.00 95.31 80 TYR A O 1
ATOM 604 N N . ALA A 1 81 ? 10.532 -13.082 0.648 1.00 95.06 81 ALA A N 1
ATOM 605 C CA . ALA A 1 81 ? 9.593 -11.981 0.455 1.00 95.06 81 ALA A CA 1
ATOM 606 C C . ALA A 1 81 ? 8.128 -12.450 0.479 1.00 95.06 81 ALA A C 1
ATOM 608 O O . ALA A 1 81 ? 7.250 -11.751 0.982 1.00 95.06 81 ALA A O 1
ATOM 609 N N . ARG A 1 82 ? 7.843 -13.660 -0.017 1.00 96.25 82 ARG A N 1
ATOM 610 C CA . ARG A 1 82 ? 6.509 -14.261 0.083 1.00 96.25 82 ARG A CA 1
ATOM 611 C C . ARG A 1 82 ? 6.127 -14.538 1.538 1.00 96.25 82 ARG A C 1
ATOM 613 O O . ARG A 1 82 ? 5.003 -14.231 1.921 1.00 96.25 82 ARG A O 1
ATOM 620 N N . GLU A 1 83 ? 7.031 -15.115 2.329 1.00 93.81 83 GLU A N 1
ATOM 621 C CA . GLU A 1 83 ? 6.783 -15.441 3.738 1.00 93.81 83 GLU A CA 1
ATOM 622 C C . GLU A 1 83 ? 6.569 -14.190 4.595 1.00 93.81 83 GLU A C 1
ATOM 624 O O . GLU A 1 83 ? 5.605 -14.139 5.355 1.00 93.81 83 GLU A O 1
ATOM 629 N N . HIS A 1 84 ? 7.426 -13.182 4.434 1.00 92.69 84 HIS A N 1
ATOM 630 C CA . HIS A 1 84 ? 7.473 -12.019 5.323 1.00 92.69 84 HIS A CA 1
ATOM 631 C C . HIS A 1 84 ? 6.618 -10.827 4.882 1.00 92.69 84 HIS A C 1
ATOM 633 O O . HIS A 1 84 ? 6.405 -9.931 5.683 1.00 92.69 84 HIS A O 1
ATOM 639 N N . TYR A 1 85 ? 6.109 -10.811 3.646 1.00 95.56 85 TYR A N 1
ATOM 640 C CA . TYR A 1 85 ? 5.222 -9.743 3.171 1.00 95.56 85 TYR A CA 1
ATOM 641 C C . TYR A 1 85 ? 3.891 -10.308 2.694 1.00 95.56 85 TYR A C 1
ATOM 643 O O . TYR A 1 85 ? 2.865 -10.115 3.334 1.00 95.56 85 TYR A O 1
ATOM 651 N N . VAL A 1 86 ? 3.893 -11.069 1.596 1.00 97.56 86 VAL A N 1
ATOM 652 C CA . VAL A 1 86 ? 2.643 -11.478 0.930 1.00 97.56 86 VAL A CA 1
ATOM 653 C C . VAL A 1 86 ? 1.760 -12.332 1.841 1.00 97.56 86 VAL A C 1
ATOM 655 O O . VAL A 1 86 ? 0.553 -12.109 1.912 1.00 97.56 86 VAL A O 1
ATOM 658 N N . ASN A 1 87 ? 2.342 -13.301 2.551 1.00 97.19 87 ASN A N 1
ATOM 659 C CA . ASN A 1 87 ? 1.592 -14.146 3.479 1.00 97.19 87 ASN A CA 1
ATOM 660 C C . ASN A 1 87 ? 1.086 -13.355 4.691 1.00 97.19 87 ASN A C 1
ATOM 662 O O . ASN A 1 87 ? -0.040 -13.590 5.124 1.00 97.19 87 ASN A O 1
ATOM 666 N N . GLN A 1 88 ? 1.887 -12.422 5.213 1.00 95.06 88 GLN A N 1
ATOM 667 C CA . GLN A 1 88 ? 1.485 -11.562 6.325 1.00 95.06 88 GLN A CA 1
ATOM 668 C C . GLN A 1 88 ? 0.317 -10.660 5.919 1.00 95.06 88 GLN A C 1
ATOM 670 O O . GLN A 1 88 ? -0.728 -10.694 6.563 1.00 95.06 88 GLN A O 1
ATOM 675 N N . TRP A 1 89 ? 0.438 -9.944 4.798 1.00 97.69 89 TRP A N 1
ATOM 676 C CA . TRP A 1 89 ? -0.634 -9.090 4.296 1.00 97.69 89 TRP A CA 1
ATOM 677 C C . TRP A 1 89 ? -1.925 -9.873 4.061 1.00 97.69 89 TRP A C 1
ATOM 679 O O . TRP A 1 89 ? -3.005 -9.395 4.395 1.00 97.69 89 TRP A O 1
ATOM 689 N N . ARG A 1 90 ? -1.830 -11.093 3.508 1.00 97.69 90 ARG A N 1
ATOM 690 C CA . ARG A 1 90 ? -3.008 -11.944 3.274 1.00 97.69 90 ARG A CA 1
ATOM 691 C C . ARG A 1 90 ? -3.676 -12.328 4.584 1.00 97.69 90 ARG A C 1
ATOM 693 O O . ARG A 1 90 ? -4.885 -12.174 4.698 1.00 97.69 90 ARG A O 1
ATOM 700 N N . ALA A 1 91 ? -2.894 -12.764 5.570 1.00 96.25 91 ALA A N 1
ATOM 701 C CA . ALA A 1 91 ? -3.418 -13.108 6.886 1.00 96.25 91 ALA A CA 1
ATOM 702 C C . ALA A 1 91 ? -4.113 -11.909 7.555 1.00 96.25 91 ALA A C 1
ATOM 704 O O . ALA A 1 91 ? -5.213 -12.052 8.084 1.00 96.25 91 ALA A O 1
ATOM 705 N N . GLU A 1 92 ? -3.524 -10.716 7.481 1.00 95.69 92 GLU A N 1
ATOM 706 C CA . GLU A 1 92 ? -4.109 -9.504 8.064 1.00 95.69 92 GLU A CA 1
ATOM 707 C C . GLU A 1 92 ? -5.389 -9.050 7.352 1.00 95.69 92 GLU A C 1
ATOM 709 O O . GLU A 1 92 ? -6.352 -8.642 8.006 1.00 95.69 92 GLU A O 1
ATOM 714 N N . VAL A 1 93 ? -5.437 -9.156 6.021 1.00 96.25 93 VAL A N 1
ATOM 715 C CA . VAL A 1 93 ? -6.644 -8.862 5.236 1.00 96.25 93 VAL A CA 1
ATOM 716 C C . VAL A 1 93 ? -7.753 -9.880 5.525 1.00 96.25 93 VAL A C 1
ATOM 718 O O . VAL A 1 93 ? -8.913 -9.494 5.693 1.00 96.25 93 VAL A O 1
ATOM 721 N N . GLU A 1 94 ? -7.422 -11.167 5.646 1.00 95.75 94 GLU A N 1
ATOM 722 C CA . GLU A 1 94 ? -8.375 -12.200 6.068 1.00 95.75 94 GLU A CA 1
ATOM 723 C C . GLU A 1 94 ? -8.943 -11.891 7.466 1.00 95.75 94 GLU A C 1
ATOM 725 O O . GLU A 1 94 ? -10.166 -11.860 7.657 1.00 95.75 94 GLU A O 1
ATOM 730 N N . ASP A 1 95 ? -8.077 -11.572 8.433 1.00 95.38 95 ASP A N 1
ATOM 731 C CA . ASP A 1 95 ? -8.473 -11.197 9.794 1.00 95.38 95 ASP A CA 1
ATOM 732 C C . ASP A 1 95 ? -9.330 -9.922 9.821 1.00 95.38 95 ASP A C 1
ATOM 734 O O . ASP A 1 95 ? -10.300 -9.828 10.585 1.00 95.38 95 ASP A O 1
ATOM 738 N N . TYR A 1 96 ? -9.032 -8.951 8.956 1.00 94.44 96 TYR A N 1
ATOM 739 C CA . TYR A 1 96 ? -9.823 -7.735 8.803 1.00 94.44 96 TYR A CA 1
ATOM 740 C C . TYR A 1 96 ? -11.258 -8.027 8.378 1.00 94.44 96 TYR A C 1
ATOM 742 O O . TYR A 1 96 ? -12.197 -7.531 9.005 1.00 94.44 96 TYR A O 1
ATOM 750 N N . TYR A 1 97 ? -11.462 -8.863 7.360 1.00 92.31 97 TYR A N 1
ATOM 751 C CA . TYR A 1 97 ? -12.814 -9.201 6.914 1.00 92.31 97 TYR A CA 1
ATOM 752 C C . TYR A 1 97 ? -13.564 -10.087 7.916 1.00 92.31 97 TYR A C 1
ATOM 754 O O . TYR A 1 97 ? -14.799 -10.085 7.939 1.00 92.31 97 TYR A O 1
ATOM 762 N N . LEU A 1 98 ? -12.852 -10.795 8.799 1.00 94.88 98 LEU A N 1
ATOM 763 C CA . LEU A 1 98 ? -13.441 -11.512 9.932 1.00 94.88 98 LEU A CA 1
ATOM 764 C C . LEU A 1 98 ? -13.749 -10.608 11.136 1.00 94.88 98 LEU A C 1
ATOM 766 O O . LEU A 1 98 ? -14.581 -10.989 11.975 1.00 94.88 98 LEU A O 1
ATOM 770 N N . ASN A 1 99 ? -13.142 -9.419 11.207 1.00 95.88 99 ASN A N 1
ATOM 771 C CA . ASN A 1 99 ? -13.263 -8.486 12.321 1.00 95.88 99 ASN A CA 1
ATOM 772 C C . ASN A 1 99 ? -14.728 -8.122 12.612 1.00 95.88 99 ASN A C 1
ATOM 774 O O . ASN A 1 99 ? -15.523 -7.794 11.726 1.00 95.88 99 ASN A O 1
ATOM 778 N N . PHE A 1 100 ? -15.090 -8.152 13.896 1.00 96.25 100 PHE A N 1
ATOM 779 C CA . PHE A 1 100 ? -16.458 -7.898 14.340 1.00 96.25 100 PHE A CA 1
ATOM 780 C C . PHE A 1 100 ? -16.970 -6.513 13.924 1.00 96.25 100 PHE A C 1
ATOM 782 O O . PHE A 1 100 ? -18.095 -6.410 13.440 1.00 96.25 100 PHE A O 1
ATOM 789 N N . TYR A 1 101 ? -16.156 -5.467 14.080 1.00 96.19 101 TYR A N 1
ATOM 790 C CA . TYR A 1 101 ? -16.560 -4.087 13.802 1.00 96.19 101 TYR A CA 1
ATOM 791 C C . TYR A 1 101 ? -16.621 -3.775 12.307 1.00 96.19 101 TYR A C 1
ATOM 793 O O . TYR A 1 101 ? -17.458 -2.976 11.901 1.00 96.19 101 TYR A O 1
ATOM 801 N N . VAL A 1 102 ? -15.810 -4.447 11.485 1.00 94.81 102 VAL A N 1
ATOM 802 C CA . VAL A 1 102 ? -15.911 -4.376 10.016 1.00 94.81 102 VAL A CA 1
ATOM 803 C C . VAL A 1 102 ? -17.227 -4.996 9.549 1.00 94.81 102 VAL A C 1
ATOM 805 O O . VAL A 1 102 ? -17.945 -4.426 8.733 1.00 94.81 102 VAL A O 1
ATOM 808 N N . ARG A 1 103 ? -17.592 -6.149 10.114 1.00 96.38 103 ARG A N 1
ATOM 809 C CA . ARG A 1 103 ? -18.816 -6.873 9.742 1.00 96.38 103 ARG A CA 1
ATOM 810 C C . ARG A 1 103 ? -20.086 -6.267 10.331 1.00 96.38 103 ARG A C 1
ATOM 812 O O . ARG A 1 103 ? -21.169 -6.536 9.815 1.00 96.38 103 ARG A O 1
ATOM 819 N N . ARG A 1 104 ? -19.970 -5.534 11.439 1.00 95.75 104 ARG A N 1
ATOM 820 C CA . ARG A 1 104 ? -21.077 -4.952 12.212 1.00 95.75 104 ARG A CA 1
ATOM 821 C C . ARG A 1 104 ? -20.767 -3.488 12.578 1.00 95.75 104 ARG A C 1
ATOM 823 O O . ARG A 1 104 ? -20.601 -3.179 13.766 1.00 95.75 104 ARG A O 1
ATOM 830 N N . PRO A 1 105 ? -20.666 -2.587 11.582 1.00 95.62 105 PRO A N 1
ATOM 831 C CA . PRO A 1 105 ? -20.251 -1.198 11.792 1.00 95.62 105 PRO A CA 1
ATOM 832 C C . PRO A 1 105 ? -21.180 -0.430 12.739 1.00 95.62 105 PRO A C 1
ATOM 834 O O . PRO A 1 105 ? -20.729 0.462 13.454 1.00 95.62 105 PRO A O 1
ATOM 837 N N . GLU A 1 106 ? -22.449 -0.833 12.855 1.00 96.62 106 GLU A N 1
ATOM 838 C CA . GLU A 1 106 ? -23.399 -0.219 13.783 1.00 96.62 106 GLU A CA 1
ATOM 839 C C . GLU A 1 106 ? -22.957 -0.324 15.257 1.00 96.62 106 GLU A C 1
ATOM 841 O O . GLU A 1 106 ? -23.299 0.528 16.076 1.00 96.62 106 GLU A O 1
ATOM 846 N N . TYR A 1 107 ? -22.161 -1.342 15.608 1.00 96.69 107 TYR A N 1
ATOM 847 C CA . TYR A 1 107 ? -21.605 -1.480 16.957 1.00 96.69 107 TYR A CA 1
ATOM 848 C C . TYR A 1 107 ? -20.358 -0.626 17.162 1.00 96.69 107 TYR A C 1
ATOM 850 O O . TYR A 1 107 ? -20.110 -0.203 18.288 1.00 96.69 107 TYR A O 1
ATOM 858 N N . LEU A 1 108 ? -19.595 -0.354 16.101 1.00 96.00 108 LEU A N 1
ATOM 859 C CA . LEU A 1 108 ? -18.457 0.563 16.151 1.00 96.00 108 LEU A CA 1
ATOM 860 C C . LEU A 1 108 ? -18.938 2.001 16.378 1.00 96.00 108 LEU A C 1
ATOM 862 O O . LEU A 1 108 ? -18.369 2.733 17.186 1.00 96.00 108 LEU A O 1
ATOM 866 N N . GLU A 1 109 ? -20.024 2.393 15.711 1.00 95.56 109 GLU A N 1
ATOM 867 C CA . GLU A 1 109 ? -20.635 3.719 15.853 1.00 95.56 109 GLU A CA 1
ATOM 868 C C . GLU A 1 109 ? -21.202 3.983 17.252 1.00 95.56 109 GLU A C 1
ATOM 870 O O . GLU A 1 109 ? -21.237 5.135 17.688 1.00 95.56 109 GLU A O 1
ATOM 875 N N . ALA A 1 110 ? -21.619 2.927 17.956 1.00 96.69 110 ALA A N 1
ATOM 876 C CA . ALA A 1 110 ? -22.175 3.002 19.303 1.00 96.69 110 ALA A CA 1
ATOM 877 C C . ALA A 1 110 ? -21.113 3.133 20.413 1.00 96.69 110 ALA A C 1
ATOM 879 O O . ALA A 1 110 ? -21.472 3.379 21.568 1.00 96.69 110 ALA A O 1
ATOM 880 N N . LEU A 1 111 ? -19.826 2.948 20.095 1.00 96.69 111 LEU A N 1
ATOM 881 C CA . LEU A 1 111 ? -18.737 3.105 21.060 1.00 96.69 111 LEU A CA 1
ATOM 882 C C . LEU A 1 111 ? -18.502 4.580 21.416 1.00 96.69 111 LEU A C 1
ATOM 884 O O . LEU A 1 111 ? -18.826 5.473 20.624 1.00 96.69 111 LEU A O 1
ATOM 888 N N . PRO A 1 112 ? -17.894 4.866 22.584 1.00 97.88 112 PRO A N 1
ATOM 889 C CA . PRO A 1 112 ? -17.419 6.209 22.854 1.00 97.88 112 PRO A CA 1
ATOM 890 C C . PRO A 1 112 ? -16.353 6.618 21.825 1.00 97.88 112 PRO A C 1
ATOM 892 O O . PRO A 1 112 ? -15.686 5.794 21.196 1.00 97.88 112 PRO A O 1
ATOM 895 N N . GLU A 1 113 ? -16.248 7.928 21.602 1.00 96.81 113 GLU A N 1
ATOM 896 C CA . GLU A 1 113 ? -15.505 8.481 20.468 1.00 96.81 113 GLU A CA 1
ATOM 897 C C . GLU A 1 113 ? -14.029 8.069 20.459 1.00 96.81 113 GLU A C 1
ATOM 899 O O . GLU A 1 113 ? -13.496 7.758 19.396 1.00 96.81 113 GLU A O 1
ATOM 904 N N . ALA A 1 114 ? -13.383 8.023 21.627 1.00 96.50 114 ALA A N 1
ATOM 905 C CA . ALA A 1 114 ? -11.971 7.672 21.738 1.00 96.50 114 ALA A CA 1
ATOM 906 C C . ALA A 1 114 ? -11.702 6.227 21.281 1.00 96.50 114 ALA A C 1
ATOM 908 O O . ALA A 1 114 ? -10.774 5.982 20.513 1.00 96.50 114 ALA A O 1
ATOM 909 N N . GLU A 1 115 ? -12.537 5.279 21.702 1.00 95.75 115 GLU A N 1
ATOM 910 C CA . GLU A 1 115 ? -12.458 3.866 21.340 1.00 95.75 115 GLU A CA 1
ATOM 911 C C . GLU A 1 115 ? -12.795 3.663 19.864 1.00 95.75 115 GLU A C 1
ATOM 913 O O . GLU A 1 115 ? -12.082 2.948 19.158 1.00 95.75 115 GLU A O 1
ATOM 918 N N . ARG A 1 116 ? -13.835 4.345 19.370 1.00 96.19 116 ARG A N 1
ATOM 919 C CA . ARG A 1 116 ? -14.200 4.320 17.951 1.00 96.19 116 ARG A CA 1
ATOM 920 C C . ARG A 1 116 ? -13.051 4.808 17.073 1.00 96.19 116 ARG A C 1
ATOM 922 O O . ARG A 1 116 ? -12.745 4.164 16.072 1.00 96.19 116 ARG A O 1
ATOM 929 N N . LEU A 1 117 ? -12.411 5.920 17.440 1.00 95.06 117 LEU A N 1
ATOM 930 C CA . LEU A 1 117 ? -11.262 6.465 16.713 1.00 95.06 117 LEU A CA 1
ATOM 931 C C . LEU A 1 117 ? -10.061 5.519 16.767 1.00 95.06 117 LEU A C 1
ATOM 933 O O . LEU A 1 117 ? -9.442 5.284 15.736 1.00 95.06 117 LEU A O 1
ATOM 937 N N . ALA A 1 118 ? -9.752 4.941 17.930 1.00 95.12 118 ALA A N 1
ATOM 938 C CA . ALA A 1 118 ? -8.648 3.992 18.063 1.00 95.12 118 ALA A CA 1
ATOM 939 C C . ALA A 1 118 ? -8.827 2.768 17.149 1.00 95.12 118 ALA A C 1
ATOM 941 O O . ALA A 1 118 ? -7.906 2.402 16.420 1.00 95.12 118 ALA A O 1
ATOM 942 N N . ILE A 1 119 ? -10.028 2.181 17.136 1.00 94.31 119 ILE A N 1
ATOM 943 C CA . ILE A 1 119 ? -10.343 1.027 16.286 1.00 94.31 119 ILE A CA 1
ATOM 944 C C . ILE A 1 119 ? -10.331 1.428 14.811 1.00 94.31 119 ILE A C 1
ATOM 946 O O . ILE A 1 119 ? -9.701 0.751 14.009 1.00 94.31 119 ILE A O 1
ATOM 950 N N . SER A 1 120 ? -10.966 2.547 14.451 1.00 93.56 120 SER A N 1
ATOM 951 C CA . SER A 1 120 ? -11.004 3.018 13.057 1.00 93.56 120 SER A CA 1
ATOM 952 C C . SER A 1 120 ? -9.601 3.289 12.514 1.00 93.56 120 SER A C 1
ATOM 954 O O . SER A 1 120 ? -9.296 2.892 11.397 1.00 93.56 120 SER A O 1
ATOM 956 N N . ASN A 1 121 ? -8.720 3.889 13.320 1.00 92.25 121 ASN A N 1
ATOM 957 C CA . ASN A 1 121 ? -7.333 4.138 12.932 1.00 92.25 121 ASN A CA 1
ATOM 958 C C . ASN A 1 121 ? -6.547 2.838 12.744 1.00 92.25 121 ASN A C 1
ATOM 960 O O . ASN A 1 121 ? -5.795 2.732 11.783 1.00 92.25 121 ASN A O 1
ATOM 964 N N . SER A 1 122 ? -6.728 1.853 13.630 1.00 92.44 122 SER A N 1
ATOM 965 C CA . SER A 1 122 ? -6.092 0.536 13.485 1.00 92.44 122 SER A CA 1
ATOM 966 C C . SER A 1 122 ? -6.567 -0.180 12.219 1.00 92.44 122 SER A C 1
ATOM 968 O O . SER A 1 122 ? -5.747 -0.698 11.466 1.00 92.44 122 SER A O 1
ATOM 970 N N . LEU A 1 123 ? -7.874 -0.144 11.947 1.00 94.38 123 LEU A N 1
ATOM 971 C CA . LEU A 1 123 ? -8.460 -0.724 10.744 1.00 94.38 123 LEU A CA 1
ATOM 972 C C . LEU A 1 123 ? -7.914 -0.045 9.483 1.00 94.38 123 LEU A C 1
ATOM 974 O O . LEU A 1 123 ? -7.413 -0.735 8.606 1.00 94.38 123 LEU A O 1
ATOM 978 N N . SER A 1 124 ? -7.938 1.288 9.408 1.00 93.31 124 SER A N 1
ATOM 979 C CA . SER A 1 124 ? -7.363 2.032 8.279 1.00 93.31 124 SER A CA 1
ATOM 980 C C . SER A 1 124 ? -5.853 1.822 8.131 1.00 93.31 124 SER A C 1
ATOM 982 O O . SER A 1 124 ? -5.371 1.758 7.006 1.00 93.31 124 SER A O 1
ATOM 984 N N . GLY A 1 125 ? -5.111 1.680 9.234 1.00 91.62 125 GLY A N 1
ATOM 985 C CA . GLY A 1 125 ? -3.693 1.312 9.216 1.00 91.62 125 GLY A CA 1
ATOM 986 C C . GLY A 1 125 ? -3.473 0.003 8.463 1.00 91.62 125 GLY A C 1
ATOM 987 O O . GLY A 1 125 ? -2.829 0.011 7.421 1.00 91.62 125 GLY A O 1
ATOM 988 N N . MET A 1 126 ? -4.112 -1.085 8.898 1.00 94.81 126 MET A N 1
ATOM 989 C CA . MET A 1 126 ? -4.005 -2.381 8.214 1.00 94.81 126 MET A CA 1
ATOM 990 C C . MET A 1 126 ? -4.353 -2.270 6.724 1.00 94.81 126 MET A C 1
ATOM 992 O O . MET A 1 126 ? -3.634 -2.788 5.872 1.00 94.81 126 MET A O 1
ATOM 996 N N . ARG A 1 127 ? -5.408 -1.525 6.363 1.00 96.50 127 ARG A N 1
ATOM 997 C CA . ARG A 1 127 ? -5.782 -1.408 4.946 1.00 96.50 127 ARG A CA 1
ATOM 998 C C . ARG A 1 127 ? -4.684 -0.739 4.112 1.00 96.50 127 ARG A C 1
ATOM 1000 O O . ARG A 1 127 ? -4.467 -1.119 2.968 1.00 96.50 127 ARG A O 1
ATOM 1007 N N . ARG A 1 128 ? -3.968 0.237 4.667 1.00 95.62 128 ARG A N 1
ATOM 1008 C CA . ARG A 1 128 ? -2.875 0.927 3.965 1.00 95.62 128 ARG A CA 1
ATOM 1009 C C . ARG A 1 128 ? -1.614 0.076 3.865 1.00 95.62 128 ARG A C 1
ATOM 1011 O O . ARG A 1 128 ? -1.013 0.051 2.798 1.00 95.62 128 ARG A O 1
ATOM 1018 N N . TYR A 1 129 ? -1.248 -0.620 4.940 1.00 94.94 129 TYR A N 1
ATOM 1019 C CA . TYR A 1 129 ? -0.002 -1.392 5.024 1.00 94.94 129 TYR A CA 1
ATOM 1020 C C . TYR A 1 129 ? -0.112 -2.824 4.480 1.00 94.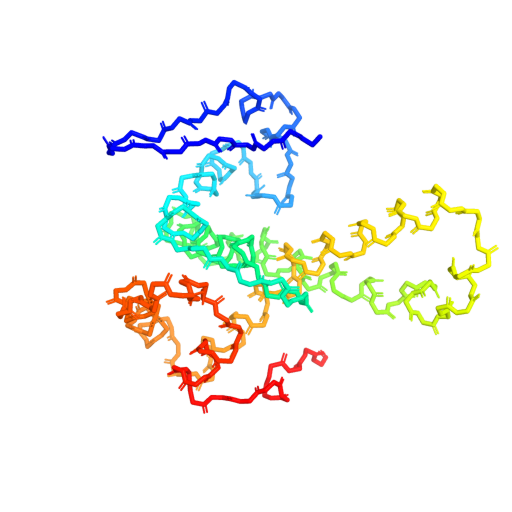94 129 TYR A C 1
ATOM 1022 O O . TYR A 1 129 ? 0.912 -3.412 4.147 1.00 94.94 129 TYR A O 1
ATOM 1030 N N . SER A 1 130 ? -1.332 -3.357 4.325 1.00 96.38 130 SER A N 1
ATOM 1031 C CA . SER A 1 130 ? -1.559 -4.761 3.944 1.00 96.38 130 SER A CA 1
ATOM 1032 C C . SER A 1 130 ? -2.582 -4.937 2.817 1.00 96.38 130 SER A C 1
ATOM 1034 O O . SER A 1 130 ? -2.283 -5.596 1.820 1.00 96.38 130 SER A O 1
ATOM 1036 N N . GLU A 1 131 ? -3.762 -4.302 2.886 1.00 97.69 131 GLU A N 1
ATOM 1037 C CA . GLU A 1 131 ? -4.759 -4.407 1.796 1.00 97.69 131 GLU A CA 1
ATOM 1038 C C . GLU A 1 131 ? -4.259 -3.733 0.511 1.00 97.69 131 GLU A C 1
ATOM 1040 O O . GLU A 1 131 ? -4.293 -4.332 -0.564 1.00 97.69 131 GLU A O 1
ATOM 1045 N N . MET A 1 132 ? -3.771 -2.495 0.602 1.00 97.81 132 MET A N 1
ATOM 1046 C CA . MET A 1 132 ? -3.311 -1.740 -0.560 1.00 97.81 132 MET A CA 1
ATOM 1047 C C . MET A 1 132 ? -2.109 -2.386 -1.274 1.00 97.81 132 MET A C 1
ATOM 1049 O O . MET A 1 132 ? -2.195 -2.550 -2.492 1.00 97.81 132 MET A O 1
ATOM 1053 N N . PRO A 1 133 ? -1.022 -2.822 -0.605 1.00 98.31 133 PRO A N 1
ATOM 1054 C CA . PRO A 1 133 ? 0.064 -3.500 -1.310 1.00 98.31 133 PRO A CA 1
ATOM 1055 C C . PRO A 1 133 ? -0.366 -4.835 -1.926 1.00 98.31 133 PRO A C 1
ATOM 1057 O O . PRO A 1 133 ? 0.119 -5.170 -3.004 1.00 98.31 133 PRO A O 1
ATOM 1060 N N . LEU A 1 134 ? -1.326 -5.565 -1.340 1.00 98.19 134 LEU A N 1
ATOM 1061 C CA . LEU A 1 134 ? -1.902 -6.746 -1.996 1.00 98.19 134 LEU A CA 1
ATOM 1062 C C . LEU A 1 134 ? -2.701 -6.404 -3.251 1.00 98.19 134 LEU A C 1
ATOM 1064 O O . LEU A 1 134 ? -2.613 -7.125 -4.244 1.00 98.19 134 LEU A O 1
ATOM 1068 N N . LYS A 1 135 ? -3.458 -5.305 -3.238 1.00 98.44 135 LYS A N 1
ATOM 1069 C CA . LYS A 1 135 ? -4.135 -4.810 -4.443 1.00 98.44 135 LYS A CA 1
ATOM 1070 C C . LYS A 1 135 ? -3.137 -4.402 -5.522 1.00 98.44 135 LYS A C 1
ATOM 1072 O O . LYS A 1 135 ? -3.356 -4.716 -6.687 1.00 98.44 135 LYS A O 1
ATOM 1077 N N . ILE A 1 136 ? -2.030 -3.761 -5.147 1.00 98.56 136 ILE A N 1
ATOM 1078 C CA . ILE A 1 136 ? -0.954 -3.403 -6.084 1.00 98.56 136 ILE A CA 1
ATOM 1079 C C . ILE A 1 136 ? -0.263 -4.665 -6.620 1.00 98.56 136 ILE A C 1
ATOM 1081 O O . ILE A 1 136 ? -0.016 -4.751 -7.818 1.00 98.56 136 ILE A O 1
ATOM 1085 N N . LEU A 1 137 ? -0.034 -5.682 -5.782 1.00 98.56 137 LEU A N 1
ATOM 1086 C CA . LEU A 1 137 ? 0.489 -6.980 -6.218 1.00 98.56 137 LEU A CA 1
ATOM 1087 C C . LEU A 1 137 ? -0.466 -7.675 -7.203 1.00 98.56 137 LEU A C 1
ATOM 1089 O O . LEU A 1 137 ? -0.028 -8.204 -8.218 1.00 98.56 137 LEU A O 1
ATOM 1093 N N . LYS A 1 138 ? -1.780 -7.626 -6.959 1.00 98.56 138 LYS A N 1
ATOM 1094 C CA . LYS A 1 138 ? -2.776 -8.132 -7.915 1.00 98.56 138 LYS A CA 1
ATOM 1095 C C . LYS A 1 138 ? -2.749 -7.340 -9.227 1.00 98.56 138 LYS A C 1
ATOM 1097 O O . LYS A 1 138 ? -2.820 -7.937 -10.298 1.00 98.56 138 LYS A O 1
ATOM 1102 N N . ALA A 1 139 ? -2.618 -6.014 -9.161 1.00 98.69 139 ALA A N 1
ATOM 1103 C CA . ALA A 1 139 ? -2.436 -5.189 -10.351 1.00 98.69 139 ALA A CA 1
ATOM 1104 C C . ALA A 1 139 ? -1.174 -5.604 -11.123 1.00 98.69 139 ALA A C 1
ATOM 1106 O O . ALA A 1 139 ? -1.256 -5.743 -12.337 1.00 98.69 139 ALA A O 1
ATOM 1107 N N . GLU A 1 140 ? -0.053 -5.876 -10.439 1.00 98.69 140 GLU A N 1
ATOM 1108 C CA . GLU A 1 140 ? 1.192 -6.374 -11.048 1.00 98.69 140 GLU A CA 1
ATOM 1109 C C . GLU A 1 140 ? 0.932 -7.638 -11.876 1.00 98.69 140 GLU A C 1
ATOM 1111 O O . GLU A 1 140 ? 1.297 -7.699 -13.051 1.00 98.69 140 GLU A O 1
ATOM 1116 N N . GLU A 1 141 ? 0.235 -8.622 -11.305 1.00 98.31 141 GLU A N 1
ATOM 1117 C CA . GLU A 1 141 ? -0.127 -9.855 -12.009 1.00 98.31 141 GLU A CA 1
ATOM 1118 C C . GLU A 1 141 ? -0.995 -9.578 -13.250 1.00 98.31 141 GLU A C 1
ATOM 1120 O O . GLU A 1 141 ? -0.753 -10.143 -14.321 1.00 98.31 141 GLU A O 1
ATOM 1125 N N . LEU A 1 142 ? -1.981 -8.682 -13.130 1.00 98.62 142 LEU A N 1
ATOM 1126 C CA . LEU A 1 142 ? -2.931 -8.356 -14.199 1.00 98.62 142 LEU A CA 1
ATOM 1127 C C . LEU A 1 142 ? -2.300 -7.571 -15.357 1.00 98.62 142 LEU A C 1
ATOM 1129 O O . LEU A 1 142 ? -2.676 -7.790 -16.510 1.00 98.62 142 LEU A O 1
ATOM 1133 N N . VAL A 1 143 ? -1.328 -6.696 -15.081 1.00 98.56 143 VAL A N 1
ATOM 1134 C CA . VAL A 1 143 ? -0.635 -5.909 -16.120 1.00 98.56 143 VAL A CA 1
ATOM 1135 C C . VAL A 1 143 ? 0.474 -6.691 -16.836 1.00 98.56 143 VAL A C 1
ATOM 1137 O O . VAL A 1 143 ? 1.055 -6.189 -17.797 1.00 98.56 143 VAL A O 1
ATOM 1140 N N . GLY A 1 144 ? 0.749 -7.933 -16.423 1.00 98.12 144 GLY A N 1
ATOM 1141 C CA . GLY A 1 144 ? 1.722 -8.818 -17.077 1.00 98.12 144 GLY A CA 1
ATOM 1142 C C . GLY A 1 144 ? 3.017 -9.044 -16.295 1.00 98.12 144 GLY A C 1
ATOM 1143 O O . GLY A 1 144 ? 4.006 -9.496 -16.878 1.00 98.12 144 GLY A O 1
ATOM 1144 N N . GLY A 1 145 ? 3.004 -8.772 -14.992 1.00 98.25 145 GLY A N 1
ATOM 1145 C CA . GLY A 1 145 ? 4.091 -9.030 -14.059 1.00 98.25 145 GLY A CA 1
ATOM 1146 C C . GLY A 1 145 ? 5.015 -7.838 -13.832 1.00 98.25 145 GLY A C 1
ATOM 1147 O O . GLY A 1 145 ? 4.829 -6.738 -14.354 1.00 98.25 145 GLY A O 1
ATOM 1148 N N . GLU A 1 146 ? 6.051 -8.111 -13.048 1.00 98.50 146 GLU A N 1
ATOM 1149 C CA . GLU A 1 146 ? 7.016 -7.154 -12.512 1.00 98.50 146 GLU A CA 1
ATOM 1150 C C . GLU A 1 146 ? 7.478 -6.067 -13.488 1.00 98.50 146 GLU A C 1
ATOM 1152 O O . GLU A 1 146 ? 7.309 -4.885 -13.211 1.00 98.50 146 GLU A O 1
ATOM 1157 N N . ALA A 1 147 ? 8.009 -6.451 -14.653 1.00 98.31 147 ALA A N 1
ATOM 1158 C CA . ALA A 1 147 ? 8.578 -5.496 -15.604 1.00 98.31 147 ALA A CA 1
ATOM 1159 C C . ALA A 1 147 ? 7.533 -4.528 -16.185 1.00 98.31 147 ALA A C 1
ATOM 1161 O O . ALA A 1 147 ? 7.853 -3.378 -16.472 1.00 98.31 147 ALA A O 1
ATOM 1162 N N . ALA A 1 148 ? 6.288 -4.980 -16.367 1.00 98.56 148 ALA A N 1
ATOM 1163 C CA . ALA A 1 148 ? 5.211 -4.116 -16.840 1.00 98.56 148 ALA A CA 1
ATOM 1164 C C . ALA A 1 148 ? 4.796 -3.123 -15.747 1.00 98.56 148 ALA A C 1
ATOM 1166 O O . ALA A 1 148 ? 4.641 -1.936 -16.024 1.00 98.56 148 ALA A O 1
ATOM 1167 N N . MET A 1 149 ? 4.682 -3.591 -14.501 1.00 98.62 149 MET A N 1
ATOM 1168 C CA . MET A 1 149 ? 4.404 -2.720 -13.361 1.00 98.62 149 MET A CA 1
ATOM 1169 C C . MET A 1 149 ? 5.521 -1.690 -13.138 1.00 98.62 149 MET A C 1
ATOM 1171 O O . MET A 1 149 ? 5.224 -0.524 -12.896 1.00 98.62 149 MET A O 1
ATOM 1175 N N . ASP A 1 150 ? 6.791 -2.074 -13.283 1.00 98.31 150 ASP A N 1
ATOM 1176 C CA . ASP A 1 150 ? 7.929 -1.163 -13.113 1.00 98.31 150 ASP A CA 1
ATOM 1177 C C . ASP A 1 150 ? 7.881 0.004 -14.121 1.00 98.31 150 ASP A C 1
ATOM 1179 O O . ASP A 1 150 ? 8.081 1.160 -13.741 1.00 98.31 150 ASP A O 1
ATOM 1183 N N . GLU A 1 151 ? 7.539 -0.264 -15.388 1.00 98.38 151 GLU A N 1
ATOM 1184 C CA . GLU A 1 151 ? 7.349 0.775 -16.414 1.00 98.38 151 GLU A CA 1
ATOM 1185 C C . GLU A 1 151 ? 6.163 1.701 -16.094 1.00 98.38 151 GLU A C 1
ATOM 1187 O O . GLU A 1 151 ? 6.255 2.923 -16.255 1.00 98.38 151 GLU A O 1
ATOM 1192 N N . LEU A 1 152 ? 5.054 1.147 -15.593 1.00 98.31 152 LEU A N 1
ATOM 1193 C CA . LEU A 1 152 ? 3.882 1.930 -15.193 1.00 98.31 152 LEU A CA 1
ATOM 1194 C C . LEU A 1 152 ? 4.188 2.846 -14.006 1.00 98.31 152 LEU A C 1
ATOM 1196 O O . LEU A 1 152 ? 3.898 4.043 -14.056 1.00 98.31 152 LEU A O 1
ATOM 1200 N N . LEU A 1 153 ? 4.823 2.313 -12.961 1.00 97.69 153 LEU A N 1
ATOM 1201 C CA . LEU A 1 153 ? 5.236 3.082 -11.790 1.00 97.69 153 LEU A CA 1
ATOM 1202 C C . LEU A 1 153 ? 6.278 4.144 -12.154 1.00 97.69 153 LEU A C 1
ATOM 1204 O O . LEU A 1 153 ? 6.206 5.268 -11.655 1.00 97.69 153 LEU A O 1
ATOM 1208 N N . HIS A 1 154 ? 7.202 3.838 -13.070 1.00 96.38 154 HIS A N 1
ATOM 1209 C CA . HIS A 1 154 ? 8.138 4.823 -13.608 1.00 96.38 154 HIS A CA 1
ATOM 1210 C C . HIS A 1 154 ? 7.410 5.980 -14.308 1.00 96.38 154 HIS A C 1
ATOM 1212 O O . HIS A 1 154 ? 7.751 7.148 -14.093 1.00 96.38 154 HIS A O 1
ATOM 1218 N N . GLY A 1 155 ? 6.393 5.672 -15.117 1.00 96.50 155 GLY A N 1
ATOM 1219 C CA . GLY A 1 155 ? 5.547 6.670 -15.767 1.00 96.50 155 GLY A CA 1
ATOM 1220 C C . GLY A 1 155 ? 4.775 7.527 -14.762 1.00 96.50 155 GLY A C 1
ATOM 1221 O O . GLY A 1 155 ? 4.822 8.753 -14.841 1.00 96.50 155 GLY A O 1
ATOM 1222 N N . LEU A 1 156 ? 4.128 6.898 -13.777 1.00 96.00 156 LEU A N 1
ATOM 1223 C CA . LEU A 1 156 ? 3.381 7.590 -12.723 1.00 96.00 156 LEU A CA 1
ATOM 1224 C C . LEU A 1 156 ? 4.275 8.511 -11.894 1.00 96.00 156 LEU A C 1
ATOM 1226 O O . LEU A 1 156 ? 3.879 9.638 -11.590 1.00 96.00 156 LEU A O 1
ATOM 1230 N N . PHE A 1 157 ? 5.490 8.067 -11.566 1.00 93.75 157 PHE A N 1
ATOM 1231 C CA . PHE A 1 157 ? 6.448 8.878 -10.825 1.00 93.75 157 PHE A CA 1
ATOM 1232 C C . PHE A 1 157 ? 6.842 10.147 -11.596 1.00 93.75 157 PHE A C 1
ATOM 1234 O O . PHE A 1 157 ? 6.905 11.226 -11.012 1.00 93.75 157 PHE A O 1
ATOM 1241 N N . ASN A 1 158 ? 7.053 10.024 -12.911 1.00 93.88 158 ASN A N 1
ATOM 1242 C CA . ASN A 1 158 ? 7.488 11.114 -13.789 1.00 93.88 158 ASN A CA 1
ATOM 1243 C C . ASN A 1 158 ? 6.332 11.850 -14.490 1.00 93.88 158 ASN A C 1
ATOM 1245 O O . ASN A 1 158 ? 6.573 12.580 -15.457 1.00 93.88 158 ASN A O 1
ATOM 1249 N N . ARG A 1 159 ? 5.082 11.652 -14.052 1.00 92.81 159 ARG A N 1
ATOM 1250 C CA . ARG A 1 159 ? 3.925 12.310 -14.673 1.00 92.81 159 ARG A CA 1
ATOM 1251 C C . ARG A 1 159 ? 4.017 13.832 -14.541 1.00 92.81 159 ARG A C 1
ATOM 1253 O O . ARG A 1 159 ? 4.644 14.368 -13.627 1.00 92.81 159 ARG A O 1
ATOM 1260 N N . GLU A 1 160 ? 3.346 14.533 -15.444 1.00 90.75 160 GLU A N 1
ATOM 1261 C CA . GLU A 1 160 ? 3.174 15.978 -15.323 1.00 90.75 160 GLU A CA 1
ATOM 1262 C C . GLU A 1 160 ? 2.244 16.288 -14.142 1.00 90.75 160 GLU A C 1
ATOM 1264 O O . GLU A 1 160 ? 1.145 15.745 -14.053 1.00 90.75 160 GLU A O 1
ATOM 1269 N N . LEU A 1 161 ? 2.694 17.140 -13.219 1.00 89.69 161 LEU A N 1
ATOM 1270 C CA . LEU A 1 161 ? 1.907 17.508 -12.044 1.00 89.69 161 LEU A CA 1
ATOM 1271 C C . LEU A 1 161 ? 0.981 18.681 -12.364 1.00 89.69 161 LEU A C 1
ATOM 1273 O O . LEU A 1 161 ? 1.446 19.729 -12.818 1.00 89.69 161 LEU A O 1
ATOM 1277 N N . ASP A 1 162 ? -0.307 18.543 -12.041 1.00 88.50 162 ASP A N 1
ATOM 1278 C CA . ASP A 1 162 ? -1.225 19.682 -11.983 1.00 88.50 162 ASP A CA 1
ATOM 1279 C C . ASP A 1 162 ? -0.865 20.554 -10.763 1.00 88.50 162 ASP A C 1
ATOM 1281 O O . ASP A 1 162 ? -0.985 20.093 -9.624 1.00 88.50 162 ASP A O 1
ATOM 1285 N N . PRO A 1 163 ? -0.463 21.828 -10.943 1.00 89.19 163 PRO A N 1
ATOM 1286 C CA . PRO A 1 163 ? -0.142 22.712 -9.824 1.00 89.19 163 PRO A CA 1
ATOM 1287 C C . PRO A 1 163 ? -1.309 22.942 -8.853 1.00 89.19 163 PRO A C 1
ATOM 1289 O O . PRO A 1 163 ? -1.082 23.337 -7.710 1.00 89.19 163 PRO A O 1
ATOM 1292 N N . MET A 1 164 ? -2.552 22.749 -9.303 1.00 91.44 164 MET A N 1
ATOM 1293 C CA . MET A 1 164 ? -3.752 22.906 -8.483 1.00 91.44 164 MET A CA 1
ATOM 1294 C C . MET A 1 164 ? -4.101 21.632 -7.708 1.00 91.44 164 MET A C 1
ATOM 1296 O O . MET A 1 164 ? -4.748 21.711 -6.661 1.00 91.44 164 MET A O 1
ATOM 1300 N N . TYR A 1 165 ? -3.675 20.471 -8.208 1.00 90.00 165 TYR A N 1
ATOM 1301 C CA . TYR A 1 165 ? -3.940 19.176 -7.596 1.00 90.00 165 TYR A CA 1
ATOM 1302 C C . TYR A 1 165 ? -2.797 18.180 -7.877 1.00 90.00 165 TYR A C 1
ATOM 1304 O O . TYR A 1 165 ? -2.945 17.270 -8.686 1.00 90.00 165 TYR A O 1
ATOM 1312 N N . PRO A 1 166 ? -1.639 18.331 -7.208 1.00 91.00 166 PRO A N 1
ATOM 1313 C CA . PRO A 1 166 ? -0.424 17.570 -7.521 1.00 91.00 166 PRO A CA 1
ATOM 1314 C C . PRO A 1 166 ? -0.411 16.157 -6.908 1.00 91.00 166 PRO A C 1
ATOM 1316 O O . PRO A 1 166 ? 0.649 15.545 -6.780 1.00 91.00 166 PRO A O 1
ATOM 1319 N N . TYR A 1 167 ? -1.564 15.656 -6.464 1.00 94.31 167 TYR A N 1
ATOM 1320 C CA . TYR A 1 167 ? -1.678 14.385 -5.758 1.00 94.31 167 TYR A CA 1
ATOM 1321 C C . TYR A 1 167 ? -1.861 13.239 -6.744 1.00 94.31 167 TYR A C 1
ATOM 1323 O O . TYR A 1 167 ? -2.661 13.347 -7.663 1.00 94.31 167 TYR A O 1
ATOM 1331 N N . LEU A 1 168 ? -1.136 12.145 -6.530 1.00 95.12 168 LEU A N 1
ATOM 1332 C CA . LEU A 1 168 ? -1.360 10.883 -7.213 1.00 95.12 168 LEU A CA 1
ATOM 1333 C C . LEU A 1 168 ? -2.632 10.240 -6.656 1.00 95.12 168 LEU A C 1
ATOM 1335 O O . LEU A 1 168 ? -2.671 9.804 -5.502 1.00 95.12 168 LEU A O 1
ATOM 1339 N N . THR A 1 169 ? -3.660 10.190 -7.486 1.00 95.62 169 THR A N 1
ATOM 1340 C CA . THR A 1 169 ? -4.963 9.609 -7.167 1.00 95.62 169 THR A CA 1
ATOM 1341 C C . THR A 1 169 ? -4.994 8.114 -7.448 1.00 95.62 169 THR A C 1
ATOM 1343 O O . THR A 1 169 ? -4.241 7.598 -8.279 1.00 95.62 169 THR A O 1
ATOM 1346 N N . TYR A 1 170 ? -5.917 7.410 -6.792 1.00 96.12 170 TYR A N 1
ATOM 1347 C CA . TYR A 1 170 ? -6.125 5.992 -7.082 1.00 96.12 170 TYR A CA 1
ATOM 1348 C C . TYR A 1 170 ? -6.588 5.773 -8.528 1.00 96.12 170 TYR A C 1
ATOM 1350 O O . TYR A 1 170 ? -6.150 4.831 -9.184 1.00 96.12 170 TYR A O 1
ATOM 1358 N N . GLN A 1 171 ? -7.411 6.685 -9.056 1.00 95.75 171 GLN A N 1
ATOM 1359 C CA . GLN A 1 171 ? -7.876 6.610 -10.438 1.00 95.75 171 GLN A CA 1
ATOM 1360 C C . GLN A 1 171 ? -6.725 6.751 -11.439 1.00 95.75 171 GLN A C 1
ATOM 1362 O O . GLN A 1 171 ? -6.685 5.995 -12.397 1.00 95.75 171 GLN A O 1
ATOM 1367 N N . GLU A 1 172 ? -5.756 7.645 -11.213 1.00 96.12 172 GLU A N 1
ATOM 1368 C CA . GLU A 1 172 ? -4.574 7.743 -12.085 1.00 96.12 172 GLU A CA 1
ATOM 1369 C C . GLU A 1 172 ? -3.750 6.449 -12.088 1.00 96.12 172 GLU A C 1
ATOM 1371 O O . GLU A 1 172 ? -3.252 6.041 -13.137 1.00 96.12 172 GLU A O 1
ATOM 1376 N N . PHE A 1 173 ? -3.621 5.779 -10.936 1.00 97.44 173 PHE A N 1
ATOM 1377 C CA . PHE A 1 173 ? -2.972 4.468 -10.861 1.00 97.44 173 PHE A CA 1
ATOM 1378 C C . PHE A 1 173 ? -3.742 3.401 -11.654 1.00 97.44 173 PHE A C 1
ATOM 1380 O O . PHE A 1 173 ? -3.142 2.666 -12.441 1.00 97.44 173 PHE A O 1
ATOM 1387 N N . LEU A 1 174 ? -5.063 3.338 -11.482 1.00 98.19 174 LEU A N 1
ATOM 1388 C CA . LEU A 1 174 ? -5.934 2.411 -12.207 1.00 98.19 174 LEU A CA 1
ATOM 1389 C C . LEU A 1 174 ? -5.903 2.660 -13.718 1.00 98.19 174 LEU A C 1
ATOM 1391 O O . LEU A 1 174 ? -5.720 1.719 -14.490 1.00 98.19 174 LEU A O 1
ATOM 1395 N N . ASP A 1 175 ? -5.995 3.922 -14.135 1.00 98.06 175 ASP A N 1
ATOM 1396 C CA . ASP A 1 175 ? -5.936 4.341 -15.535 1.00 98.06 175 ASP A CA 1
ATOM 1397 C C . ASP A 1 175 ? -4.595 3.965 -16.170 1.00 98.06 175 ASP A C 1
ATOM 1399 O O . AS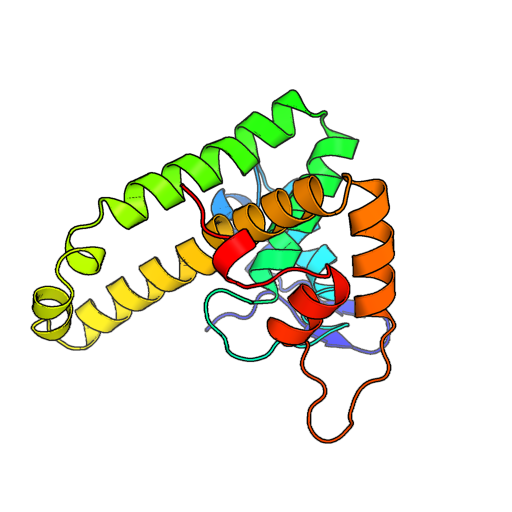P A 1 175 ? -4.567 3.462 -17.294 1.00 98.06 175 ASP A O 1
ATOM 1403 N N . ALA A 1 176 ? -3.484 4.152 -15.446 1.00 97.94 176 ALA A N 1
ATOM 1404 C CA . ALA A 1 176 ? -2.166 3.723 -15.905 1.00 97.94 176 ALA A CA 1
ATOM 1405 C C . ALA A 1 176 ? -2.096 2.199 -16.082 1.00 97.94 176 ALA A C 1
ATOM 1407 O O . ALA A 1 176 ? -1.565 1.723 -17.084 1.00 97.94 176 ALA A O 1
ATOM 1408 N N . CYS A 1 177 ? -2.680 1.434 -15.158 1.00 98.38 177 CYS A N 1
ATOM 1409 C CA . CYS A 1 177 ? -2.755 -0.024 -15.263 1.00 98.38 177 CYS A CA 1
ATOM 1410 C C . CYS A 1 177 ? -3.772 -0.511 -16.311 1.00 98.38 177 CYS A C 1
ATOM 1412 O O . CYS A 1 177 ? -3.739 -1.680 -16.693 1.00 98.38 177 CYS A O 1
ATOM 1414 N N . GLY A 1 178 ? -4.679 0.353 -16.778 1.00 98.25 178 GLY A N 1
ATOM 1415 C CA . GLY A 1 178 ? -5.816 -0.045 -17.606 1.00 98.25 178 GLY A CA 1
ATOM 1416 C C . GLY A 1 178 ? -6.815 -0.940 -16.862 1.00 98.25 178 GLY A C 1
ATOM 1417 O O . GLY A 1 178 ? -7.417 -1.813 -17.486 1.00 98.25 178 GLY A O 1
ATOM 1418 N N . LEU A 1 179 ? -6.957 -0.745 -15.548 1.00 98.31 179 LEU A N 1
ATOM 1419 C CA . LEU A 1 179 ? -7.793 -1.545 -14.646 1.00 98.31 179 LEU A CA 1
ATOM 1420 C C . LEU A 1 179 ? -8.913 -0.702 -14.028 1.00 98.31 179 LEU A C 1
ATOM 1422 O O . LEU A 1 179 ? -8.876 0.528 -14.065 1.00 98.31 179 LEU A O 1
ATOM 1426 N N . THR A 1 180 ? -9.900 -1.361 -13.427 1.00 97.62 180 THR A N 1
ATOM 1427 C CA . THR A 1 180 ? -10.912 -0.719 -12.576 1.00 97.62 180 THR A CA 1
ATOM 1428 C C . THR A 1 180 ? -10.762 -1.134 -11.112 1.00 97.62 180 THR A C 1
ATOM 1430 O O . THR A 1 180 ? -9.989 -2.031 -10.773 1.00 97.62 180 THR A O 1
ATOM 1433 N N . GLU A 1 181 ? -11.505 -0.485 -10.209 1.00 95.50 181 GLU A N 1
ATOM 1434 C CA . GLU A 1 181 ? -11.499 -0.867 -8.791 1.00 95.50 181 GLU A CA 1
ATOM 1435 C C . GLU A 1 181 ? -11.935 -2.324 -8.582 1.00 95.50 181 GLU A C 1
ATOM 1437 O O . GLU A 1 181 ? -11.386 -3.018 -7.724 1.00 95.50 181 GLU A O 1
ATOM 1442 N N . GLU A 1 182 ? -12.896 -2.802 -9.379 1.00 96.50 182 GLU A N 1
ATOM 1443 C CA . GLU A 1 182 ? -13.426 -4.162 -9.294 1.00 96.50 182 GLU A CA 1
ATOM 1444 C C . GLU A 1 182 ? -12.364 -5.219 -9.610 1.00 96.50 182 GLU A C 1
ATOM 1446 O O . GLU A 1 182 ? -12.318 -6.251 -8.931 1.00 96.50 182 GLU A O 1
ATOM 1451 N N . ASP A 1 183 ? -11.475 -4.943 -10.571 1.00 97.56 183 ASP A N 1
ATOM 1452 C CA . ASP A 1 183 ? -10.366 -5.834 -10.925 1.00 97.56 183 ASP A CA 1
ATOM 1453 C C . ASP A 1 183 ? -9.447 -6.089 -9.723 1.00 97.56 183 ASP A C 1
ATOM 1455 O O . ASP A 1 183 ? -8.882 -7.177 -9.586 1.00 97.56 183 ASP A O 1
ATOM 1459 N N . LEU A 1 184 ? -9.348 -5.125 -8.801 1.00 96.56 184 LEU A N 1
ATOM 1460 C CA . LEU A 1 184 ? -8.492 -5.183 -7.613 1.00 96.56 184 LEU A CA 1
ATOM 1461 C C . LEU A 1 184 ? -9.221 -5.641 -6.341 1.00 96.56 184 LEU A C 1
ATOM 1463 O O . LEU A 1 184 ? -8.706 -5.489 -5.234 1.00 96.56 184 LEU A O 1
ATOM 1467 N N . THR A 1 185 ? -10.398 -6.254 -6.468 1.00 93.56 185 THR A N 1
ATOM 1468 C CA . THR A 1 185 ? -11.062 -6.919 -5.333 1.00 93.56 185 THR A CA 1
ATOM 1469 C C . THR A 1 185 ? -10.233 -8.121 -4.860 1.00 93.56 185 THR A C 1
ATOM 1471 O O . THR A 1 185 ? -9.804 -8.933 -5.679 1.00 93.56 185 THR A O 1
ATOM 1474 N N . LEU A 1 186 ? -9.975 -8.239 -3.556 1.00 90.75 186 LEU A N 1
ATOM 1475 C CA . LEU A 1 186 ? -9.250 -9.369 -2.965 1.00 90.75 186 LEU A CA 1
ATOM 1476 C C . LEU A 1 186 ? -10.287 -10.416 -2.519 1.00 90.75 186 LEU A C 1
ATOM 1478 O O . LEU A 1 186 ? -11.077 -10.125 -1.622 1.00 90.75 186 LEU A O 1
ATOM 1482 N N . ASP A 1 187 ? -10.331 -11.561 -3.206 1.00 71.69 187 ASP A N 1
ATOM 1483 C CA . ASP A 1 187 ? -11.254 -12.681 -2.929 1.00 71.69 187 ASP A CA 1
ATOM 1484 C C . ASP A 1 187 ? -10.755 -13.598 -1.801 1.00 71.69 187 ASP A C 1
ATOM 1486 O O . ASP A 1 187 ? -9.521 -13.809 -1.718 1.00 71.69 187 ASP A O 1
#

Foldseek 3Di:
DDDQWDDDDPDTGGDVVCVPPVNQPDLLQHPGNVLSVQLSVQCVQQVVLAAADPPPPDGSLLVSLLVSLVVCCVVPNDVRSCVSAVVVLVVLVVVLCVDPCNVPVVVLVVDPPVSSVVVVVVSSSSCNSRVSNLLLVLLQVLLPHDVSSVVLSVCLSPDDADPVHRHDYPVSSCVSSVHDPVSSDDD

pLDDT: mean 86.53, std 17.4, range [31.06, 98.69]

InterPro domains:
  IPR027268 Peptidase M4/M1, CTD superfamily [G3DSA:1.10.390.10] (1-183)

Radius of gyration: 16.88 Å; chains: 1; bounding box: 42×40×40 Å